Protein AF-A0A820DC39-F1 (afdb_monomer)

InterPro domains:
  IPR010291 Ion channel regulatory protein, UNC-93 [PF05978] (129-262)
  IPR036259 MFS transporter superfamily [SSF103473] (55-253)
  IPR051951 UNC-93 regulatory protein [PTHR19444] (141-264)

Structure (mmCIF, N/CA/C/O backbone):
data_AF-A0A820DC39-F1
#
_entry.id   AF-A0A820DC39-F1
#
loop_
_atom_site.group_PDB
_atom_site.id
_atom_site.type_symbol
_atom_site.label_atom_id
_atom_site.label_alt_id
_atom_site.label_comp_id
_atom_site.label_asym_id
_atom_site.label_entity_id
_atom_site.label_seq_id
_atom_site.pdbx_PDB_ins_code
_atom_site.Cartn_x
_atom_site.Cartn_y
_atom_site.Cartn_z
_atom_site.occupancy
_atom_site.B_iso_or_equiv
_atom_site.auth_seq_id
_atom_site.auth_comp_id
_atom_site.auth_asym_id
_atom_site.auth_atom_id
_atom_site.pdbx_PDB_model_num
ATOM 1 N N . MET A 1 1 ? 29.709 21.087 45.642 1.00 50.66 1 MET A N 1
ATOM 2 C CA . MET A 1 1 ? 30.212 20.372 44.445 1.00 50.66 1 MET A CA 1
ATOM 3 C C . MET A 1 1 ? 30.410 18.874 44.692 1.00 50.66 1 MET A C 1
ATOM 5 O O . MET A 1 1 ? 30.594 18.146 43.738 1.00 50.66 1 MET A O 1
ATOM 9 N N . THR A 1 2 ? 30.290 18.400 45.936 1.00 50.47 2 THR A N 1
ATOM 10 C CA . THR A 1 2 ? 30.441 16.993 46.345 1.00 50.47 2 THR A CA 1
ATOM 11 C C . THR A 1 2 ? 29.137 16.175 46.345 1.00 50.47 2 THR A C 1
ATOM 13 O O . THR A 1 2 ? 29.193 14.953 46.365 1.00 50.47 2 THR A O 1
ATOM 16 N N . ASP A 1 3 ? 27.959 16.808 46.253 1.00 43.62 3 ASP A N 1
ATOM 17 C CA . ASP A 1 3 ? 26.669 16.086 46.226 1.00 43.62 3 ASP A CA 1
ATOM 18 C C . ASP A 1 3 ? 26.226 15.651 44.819 1.00 43.62 3 ASP A C 1
ATOM 20 O O . ASP A 1 3 ? 25.462 14.701 44.668 1.00 43.62 3 ASP A O 1
ATOM 24 N N . ILE A 1 4 ? 26.735 16.305 43.769 1.00 45.12 4 ILE A N 1
ATOM 25 C CA . ILE A 1 4 ? 26.388 15.986 42.373 1.00 45.12 4 ILE A CA 1
ATOM 26 C C . ILE A 1 4 ? 27.216 14.794 41.864 1.00 45.12 4 ILE A C 1
ATOM 28 O O . ILE A 1 4 ? 26.684 13.939 41.158 1.00 45.12 4 ILE A O 1
ATOM 32 N N . GLU A 1 5 ? 28.481 14.678 42.278 1.00 45.16 5 GLU A N 1
ATOM 33 C CA . GLU A 1 5 ? 29.329 13.521 41.946 1.00 45.16 5 GLU A CA 1
ATOM 34 C C . GLU A 1 5 ? 28.831 12.233 42.625 1.00 45.16 5 GLU A C 1
ATOM 36 O O . GLU A 1 5 ? 28.764 11.188 41.979 1.00 45.16 5 GLU A O 1
ATOM 41 N N . ASN A 1 6 ? 28.349 12.318 43.873 1.00 44.00 6 ASN A N 1
ATOM 42 C CA . ASN A 1 6 ? 27.736 11.177 44.565 1.00 44.00 6 ASN A CA 1
ATOM 43 C C . ASN A 1 6 ? 26.415 10.726 43.916 1.00 44.00 6 ASN A C 1
ATOM 45 O O . ASN A 1 6 ? 26.133 9.529 43.855 1.00 44.00 6 ASN A O 1
ATOM 49 N N . ALA A 1 7 ? 25.612 11.656 43.386 1.00 42.94 7 ALA A N 1
ATOM 50 C CA . ALA A 1 7 ? 24.383 11.313 42.668 1.00 42.94 7 ALA A CA 1
ATOM 51 C C . ALA A 1 7 ? 24.667 10.620 41.320 1.00 42.94 7 ALA A C 1
ATOM 53 O O . ALA A 1 7 ? 23.954 9.685 40.944 1.00 42.94 7 ALA A O 1
ATOM 54 N N . ALA A 1 8 ? 25.732 11.022 40.617 1.00 43.62 8 ALA A N 1
ATOM 55 C CA . ALA A 1 8 ? 26.140 10.415 39.349 1.00 43.62 8 ALA A CA 1
ATOM 56 C C . ALA A 1 8 ? 26.693 8.984 39.525 1.00 43.62 8 ALA A C 1
ATOM 58 O O . ALA A 1 8 ? 26.348 8.091 38.746 1.00 43.62 8 ALA A O 1
ATOM 59 N N . GLU A 1 9 ? 27.466 8.731 40.586 1.00 46.72 9 GLU A N 1
ATOM 60 C CA . GLU A 1 9 ? 27.970 7.391 40.944 1.00 46.72 9 GLU A CA 1
ATOM 61 C C . GLU A 1 9 ? 26.837 6.394 41.264 1.00 46.72 9 GLU A C 1
ATOM 63 O O . GLU A 1 9 ? 26.885 5.228 40.856 1.00 46.72 9 GLU A O 1
ATOM 68 N N . ILE A 1 10 ? 25.772 6.851 41.935 1.00 46.22 10 ILE A N 1
ATOM 69 C CA . ILE A 1 10 ? 24.610 6.013 42.286 1.00 46.22 10 ILE A CA 1
ATOM 70 C C . ILE A 1 10 ? 23.803 5.617 41.038 1.00 46.22 10 ILE A C 1
ATOM 72 O O . ILE A 1 10 ? 23.306 4.489 40.951 1.00 46.22 10 ILE A O 1
ATOM 76 N N . ILE A 1 11 ? 23.691 6.514 40.055 1.00 45.22 11 ILE A N 1
ATOM 77 C CA . ILE A 1 11 ? 22.969 6.257 38.799 1.00 45.22 11 ILE A CA 1
ATOM 78 C C . ILE A 1 11 ? 23.765 5.300 37.900 1.00 45.22 11 ILE A C 1
ATOM 80 O O . ILE A 1 11 ? 23.193 4.355 37.349 1.00 45.22 11 ILE A O 1
ATOM 84 N N . LEU A 1 12 ? 25.087 5.467 37.810 1.00 43.19 12 LEU A N 1
ATOM 85 C CA . LEU A 1 12 ? 25.943 4.587 37.007 1.00 43.19 12 LEU A CA 1
ATOM 86 C C . LEU A 1 12 ? 26.042 3.164 37.580 1.00 43.19 12 LEU A C 1
ATOM 88 O O . LEU A 1 12 ? 26.020 2.200 36.811 1.00 43.19 12 LEU A O 1
ATOM 92 N N . ARG A 1 13 ? 26.038 2.999 38.913 1.00 42.22 13 ARG A N 1
ATOM 93 C CA . ARG A 1 13 ? 25.951 1.671 39.557 1.00 42.22 13 ARG A CA 1
ATOM 94 C C . ARG A 1 13 ? 24.636 0.940 39.283 1.00 42.22 13 ARG A C 1
ATOM 96 O O . ARG A 1 13 ? 24.629 -0.288 39.254 1.00 42.22 13 ARG A O 1
ATOM 103 N N . LYS A 1 14 ? 23.528 1.663 39.083 1.00 44.69 14 LYS A N 1
ATOM 104 C CA . LYS A 1 14 ? 22.235 1.052 38.728 1.00 44.69 14 LYS A CA 1
ATOM 105 C C . LYS A 1 14 ? 22.173 0.606 37.268 1.00 44.69 14 LYS A C 1
ATOM 107 O O . LYS A 1 14 ? 21.498 -0.375 36.978 1.00 44.69 14 LYS A O 1
ATOM 112 N N . LEU A 1 15 ? 22.890 1.279 36.368 1.00 36.47 15 LEU A N 1
ATOM 113 C CA . LEU A 1 15 ? 22.922 0.925 34.946 1.00 36.47 15 LEU A CA 1
ATOM 114 C C . LEU A 1 15 ? 23.828 -0.287 34.654 1.00 36.47 15 LEU A C 1
ATOM 116 O O . LEU A 1 15 ? 23.525 -1.062 33.745 1.00 36.47 15 LEU A O 1
ATOM 120 N N . SER A 1 16 ? 24.888 -0.510 35.445 1.00 32.56 16 SER A N 1
ATOM 121 C CA . SER A 1 16 ? 25.841 -1.612 35.219 1.00 32.56 16 SER A CA 1
ATOM 122 C C . SER A 1 16 ? 25.337 -3.007 35.621 1.00 32.56 16 SER A C 1
ATOM 124 O O . SER A 1 16 ? 25.922 -4.002 35.198 1.00 32.56 16 SER A O 1
ATOM 126 N N . PHE A 1 17 ? 24.236 -3.111 36.374 1.00 34.91 17 PHE A N 1
ATOM 127 C CA . PHE A 1 17 ? 23.681 -4.399 36.819 1.00 34.91 17 PHE A CA 1
ATOM 128 C C . PHE A 1 17 ? 22.777 -5.100 35.789 1.00 34.91 17 PHE A C 1
ATOM 130 O O . PHE A 1 17 ? 22.269 -6.186 36.055 1.00 34.91 17 PHE A O 1
ATOM 137 N N . THR A 1 18 ? 22.598 -4.524 34.598 1.00 35.03 18 THR A N 1
ATOM 138 C CA . THR A 1 18 ? 21.681 -5.046 33.565 1.00 35.03 18 THR A CA 1
ATOM 139 C C . THR A 1 18 ? 22.392 -5.880 32.494 1.00 35.03 18 THR A C 1
ATOM 141 O O . THR A 1 18 ? 22.088 -5.786 31.307 1.00 35.03 18 THR A O 1
ATOM 144 N N . SER A 1 19 ? 23.355 -6.709 32.904 1.00 31.70 19 SER A N 1
ATOM 145 C CA . SER A 1 19 ? 23.993 -7.700 32.035 1.00 31.70 19 SER A CA 1
ATOM 146 C C . SER A 1 19 ? 23.916 -9.091 32.665 1.00 31.70 19 SER A C 1
ATOM 148 O O . SER A 1 19 ? 24.392 -9.298 33.775 1.00 31.70 19 SER A O 1
ATOM 150 N N . LEU A 1 20 ? 23.370 -10.018 31.870 1.00 31.50 20 LEU A N 1
ATOM 151 C CA . LEU A 1 20 ? 23.465 -11.482 31.927 1.00 31.50 20 LEU A CA 1
ATOM 152 C C . LEU A 1 20 ? 22.420 -12.304 32.718 1.00 31.50 20 LEU A C 1
ATOM 154 O O . LEU A 1 20 ? 22.397 -12.377 33.939 1.00 31.50 20 LEU A O 1
ATOM 158 N N . THR A 1 21 ? 21.720 -13.113 31.907 1.00 28.91 21 THR A N 1
ATOM 159 C CA . THR A 1 21 ? 21.448 -14.565 32.031 1.00 28.91 21 THR A CA 1
ATOM 160 C C . THR A 1 21 ? 20.057 -15.068 32.441 1.00 28.91 21 THR A C 1
ATOM 162 O O . THR A 1 21 ? 19.590 -14.917 33.559 1.00 28.91 21 THR A O 1
ATOM 165 N N . SER A 1 22 ? 19.452 -15.738 31.448 1.00 31.78 22 SER A N 1
ATOM 166 C CA . SER A 1 22 ? 18.697 -17.002 31.465 1.00 31.78 22 SER A CA 1
ATOM 167 C C . SER A 1 22 ? 17.715 -17.325 32.598 1.00 31.78 22 SER A C 1
ATOM 169 O O . SER A 1 22 ? 18.103 -17.576 33.731 1.00 31.78 22 SER A O 1
ATOM 171 N N . GLY A 1 23 ? 16.479 -17.611 32.174 1.00 34.19 23 GLY A N 1
ATOM 172 C CA . GLY A 1 23 ? 15.736 -18.783 32.642 1.00 34.19 23 GLY A CA 1
ATOM 173 C C . GLY A 1 23 ? 14.959 -18.625 33.945 1.00 34.19 23 GLY A C 1
ATOM 174 O O . GLY A 1 23 ? 15.411 -19.078 34.985 1.00 34.19 23 GLY A O 1
ATOM 175 N N . ASN A 1 24 ? 13.740 -18.083 33.868 1.00 29.48 24 ASN A N 1
ATOM 176 C CA . ASN A 1 24 ? 12.518 -18.737 34.362 1.00 29.48 24 ASN A CA 1
ATOM 177 C C . ASN A 1 24 ? 11.317 -17.791 34.265 1.00 29.48 24 ASN A C 1
ATOM 179 O O . ASN A 1 24 ? 11.355 -16.630 34.663 1.00 29.48 24 ASN A O 1
ATOM 183 N N . ARG A 1 25 ? 10.223 -18.318 33.716 1.00 49.00 25 ARG A N 1
ATOM 184 C CA . ARG A 1 25 ? 8.950 -17.629 33.510 1.00 49.00 25 ARG A CA 1
ATOM 185 C C . ARG A 1 25 ? 8.192 -17.546 34.837 1.00 49.00 25 ARG A C 1
ATOM 187 O O . ARG A 1 25 ? 7.477 -18.484 35.165 1.00 49.00 25 ARG A O 1
ATOM 194 N N . SER A 1 26 ? 8.329 -16.453 35.592 1.00 43.19 26 SER A N 1
ATOM 195 C CA . SER A 1 26 ? 7.338 -16.064 36.611 1.00 43.19 26 SER A CA 1
ATOM 196 C C . SER A 1 26 ? 7.549 -14.636 37.136 1.00 43.19 26 SER A C 1
ATOM 198 O O . SER A 1 26 ? 8.662 -14.247 37.472 1.00 43.19 26 SER A O 1
ATOM 200 N N . ARG A 1 27 ? 6.447 -13.885 37.263 1.00 37.69 27 ARG A N 1
ATOM 201 C CA . ARG A 1 27 ? 6.271 -12.596 37.973 1.00 37.69 27 ARG A CA 1
ATOM 202 C C . ARG A 1 27 ? 6.960 -11.333 37.429 1.00 37.69 27 ARG A C 1
ATOM 204 O O . ARG A 1 27 ? 6.359 -10.266 37.528 1.00 37.69 27 ARG A O 1
ATOM 211 N N . THR A 1 28 ? 8.124 -11.412 36.790 1.00 33.38 28 THR A N 1
ATOM 212 C CA . THR A 1 28 ? 8.833 -10.220 36.268 1.00 33.38 28 THR A CA 1
ATOM 213 C C . THR A 1 28 ? 8.205 -9.624 35.005 1.00 33.38 28 THR A C 1
ATOM 215 O O . THR A 1 28 ? 8.303 -8.418 34.806 1.00 33.38 28 THR A O 1
ATOM 218 N N . THR A 1 29 ? 7.494 -10.413 34.190 1.00 37.62 29 THR A N 1
ATOM 219 C CA . THR A 1 29 ? 6.798 -9.903 32.991 1.00 37.62 29 THR A CA 1
ATOM 220 C C . THR A 1 29 ? 5.709 -8.892 33.334 1.00 37.62 29 THR A C 1
ATOM 222 O O . THR A 1 29 ? 5.594 -7.905 32.637 1.00 37.62 29 THR A O 1
ATOM 225 N N . SER A 1 30 ? 5.013 -9.039 34.468 1.00 36.81 30 SER A N 1
ATOM 226 C CA . SER A 1 30 ? 3.997 -8.061 34.897 1.00 36.81 30 SER A CA 1
ATOM 227 C C . SER A 1 30 ? 4.578 -6.694 35.281 1.00 36.81 30 SER A C 1
ATOM 229 O O . SER A 1 30 ? 3.936 -5.668 35.094 1.00 36.81 30 SER A O 1
ATOM 231 N N . ILE A 1 31 ? 5.812 -6.666 35.797 1.00 38.56 31 ILE A N 1
ATOM 232 C CA . ILE A 1 31 ? 6.502 -5.421 36.154 1.00 38.56 31 ILE A CA 1
ATOM 233 C C . ILE A 1 31 ? 7.129 -4.798 34.906 1.00 38.56 31 ILE A C 1
ATOM 235 O O . ILE A 1 31 ? 7.103 -3.583 34.770 1.00 38.56 31 ILE A O 1
ATOM 239 N N . ILE A 1 32 ? 7.633 -5.614 33.974 1.00 42.16 32 ILE A N 1
ATOM 240 C CA . ILE A 1 32 ? 8.103 -5.142 32.664 1.00 42.16 32 ILE A CA 1
ATOM 241 C C . ILE A 1 32 ? 6.933 -4.592 31.841 1.00 42.16 32 ILE A C 1
ATOM 243 O O . ILE A 1 32 ? 7.107 -3.560 31.211 1.00 42.16 32 ILE A O 1
ATOM 247 N N . ASP A 1 33 ? 5.747 -5.201 31.901 1.00 36.53 33 ASP A N 1
ATOM 248 C CA . ASP A 1 33 ? 4.541 -4.693 31.237 1.00 36.53 33 ASP A CA 1
ATOM 249 C C . ASP A 1 33 ? 4.102 -3.353 31.852 1.00 36.53 33 ASP A C 1
ATOM 251 O O . ASP A 1 33 ? 3.864 -2.397 31.120 1.00 36.53 33 ASP A O 1
ATOM 255 N N . ASN A 1 34 ? 4.105 -3.227 33.186 1.00 36.03 34 ASN A N 1
ATOM 256 C CA . ASN A 1 34 ? 3.788 -1.960 33.859 1.00 36.03 34 ASN A CA 1
ATOM 257 C C . ASN A 1 34 ? 4.835 -0.861 33.588 1.00 36.03 34 ASN A C 1
ATOM 259 O O . ASN A 1 34 ? 4.474 0.291 33.371 1.00 36.03 34 ASN A O 1
ATOM 263 N N . LEU A 1 35 ? 6.126 -1.203 33.526 1.00 33.66 35 LEU A N 1
ATOM 264 C CA . LEU A 1 35 ? 7.190 -0.237 33.231 1.00 33.66 35 LEU A CA 1
ATOM 265 C C . LEU A 1 35 ? 7.269 0.106 31.731 1.00 33.66 35 LEU A C 1
ATOM 267 O O . LEU A 1 35 ? 7.646 1.217 31.374 1.00 33.66 35 LEU A O 1
ATOM 271 N N . ALA A 1 36 ? 6.902 -0.820 30.838 1.00 32.47 36 ALA A N 1
ATOM 272 C CA . ALA A 1 36 ? 6.788 -0.567 29.401 1.00 32.47 36 ALA A CA 1
ATOM 273 C C . ALA A 1 36 ? 5.596 0.348 29.090 1.00 32.47 36 ALA A C 1
ATOM 275 O O . ALA A 1 36 ? 5.712 1.210 28.219 1.00 32.47 36 ALA A O 1
ATOM 276 N N . VAL A 1 37 ? 4.495 0.216 29.839 1.00 36.69 37 VAL A N 1
ATOM 277 C CA . VAL A 1 37 ? 3.369 1.163 29.821 1.00 36.69 37 VAL A CA 1
ATOM 278 C C . VAL A 1 37 ? 3.822 2.561 30.270 1.00 36.69 37 VAL A C 1
ATOM 280 O O . VAL A 1 37 ? 3.495 3.543 29.602 1.00 36.69 37 VAL A O 1
ATOM 283 N N . ASP A 1 38 ? 4.659 2.663 31.308 1.00 27.72 38 ASP A N 1
ATOM 284 C CA . ASP A 1 38 ? 5.190 3.952 31.788 1.00 27.72 38 ASP A CA 1
ATOM 285 C C . ASP A 1 38 ? 6.238 4.583 30.848 1.00 27.72 38 ASP A C 1
ATOM 287 O O . ASP A 1 38 ? 6.316 5.807 30.708 1.00 27.72 38 ASP A O 1
ATOM 291 N N . VAL A 1 39 ? 7.026 3.775 30.133 1.00 30.98 39 VAL A N 1
ATOM 292 C CA . VAL A 1 39 ? 7.954 4.283 29.105 1.00 30.98 39 VAL A CA 1
ATOM 293 C C . VAL A 1 39 ? 7.194 4.733 27.850 1.00 30.98 39 VAL A C 1
ATOM 295 O O . VAL A 1 39 ? 7.570 5.736 27.241 1.00 30.98 39 VAL A O 1
ATOM 298 N N . TYR A 1 40 ? 6.092 4.065 27.487 1.00 28.92 40 TYR A N 1
ATOM 299 C CA . TYR A 1 40 ? 5.247 4.472 26.357 1.00 28.92 40 TYR A CA 1
ATOM 300 C C . TYR A 1 40 ? 4.459 5.764 26.642 1.00 28.92 40 TYR A C 1
ATOM 302 O O . TYR A 1 40 ? 4.203 6.536 25.718 1.00 28.92 40 TYR A O 1
ATOM 310 N N . SER A 1 41 ? 4.122 6.042 27.908 1.00 31.06 41 SER A N 1
ATOM 311 C CA . SER A 1 41 ? 3.448 7.288 28.318 1.00 31.06 41 SER A CA 1
ATOM 312 C C . SER A 1 41 ? 4.369 8.518 28.324 1.00 31.06 41 SER A C 1
ATOM 314 O O . SER A 1 41 ? 3.888 9.651 28.294 1.00 31.06 41 SER A O 1
ATOM 316 N N . SER A 1 42 ? 5.689 8.305 28.312 1.00 25.78 42 SER A N 1
ATOM 317 C CA . SER A 1 42 ? 6.700 9.364 28.441 1.00 25.78 42 SER A CA 1
ATOM 318 C C . SER A 1 42 ? 7.280 9.848 27.103 1.00 25.78 42 SER A C 1
ATOM 320 O O . SER A 1 42 ? 8.036 10.820 27.073 1.00 25.78 42 SER A O 1
ATOM 322 N N . ILE A 1 43 ? 6.936 9.204 25.982 1.00 25.48 43 ILE A N 1
ATOM 323 C CA . ILE A 1 43 ? 7.291 9.685 24.641 1.00 25.48 43 ILE A CA 1
ATOM 324 C C . ILE A 1 43 ? 6.106 10.503 24.116 1.00 25.48 43 ILE A C 1
ATOM 326 O O . ILE A 1 43 ? 5.007 9.955 24.016 1.00 25.48 43 ILE A O 1
ATOM 330 N N . PRO A 1 44 ? 6.279 11.784 23.737 1.00 27.89 44 PRO A N 1
ATOM 331 C CA . PRO A 1 44 ? 5.216 12.527 23.077 1.00 27.89 44 PRO A CA 1
ATOM 332 C C . PRO A 1 44 ? 4.927 11.864 21.724 1.00 27.89 44 PRO A C 1
ATOM 334 O O . PRO A 1 44 ? 5.624 12.078 20.733 1.00 27.89 44 PRO A O 1
ATOM 337 N N . SER A 1 45 ? 3.902 11.013 21.695 1.00 28.58 45 SER A N 1
ATOM 338 C CA . SER A 1 45 ? 3.350 10.451 20.469 1.00 28.58 45 SER A CA 1
ATOM 339 C C . SER A 1 45 ? 2.776 11.596 19.638 1.00 28.58 45 SER A C 1
ATOM 341 O O . SER A 1 45 ? 1.789 12.220 20.016 1.00 28.58 45 SER A O 1
ATOM 343 N N . ILE A 1 46 ? 3.379 11.853 18.477 1.00 31.84 46 ILE A N 1
ATOM 344 C CA . ILE A 1 46 ? 2.936 12.845 17.478 1.00 31.84 46 ILE A CA 1
ATOM 345 C C . ILE A 1 46 ? 1.595 12.435 16.818 1.00 31.84 46 ILE A C 1
ATOM 347 O O . ILE A 1 46 ? 1.081 13.123 15.940 1.00 31.84 46 ILE A O 1
ATOM 351 N N . VAL A 1 47 ? 0.972 11.334 17.251 1.00 28.64 47 VAL A N 1
ATOM 352 C CA . VAL A 1 47 ? -0.321 10.876 16.736 1.00 28.64 47 VAL A CA 1
ATOM 353 C C . VAL A 1 47 ? -1.362 10.914 17.858 1.00 28.64 47 VAL A C 1
ATOM 355 O O . VAL A 1 47 ? -1.232 10.145 18.816 1.00 28.64 47 VAL A O 1
ATOM 358 N N . PRO A 1 48 ? -2.406 11.763 17.762 1.00 31.47 48 PRO A N 1
ATOM 359 C CA . PRO A 1 48 ? -3.509 11.730 18.709 1.00 31.47 48 PRO A CA 1
ATOM 360 C C . PRO A 1 48 ? -4.277 10.415 18.532 1.00 31.47 48 PRO A C 1
ATOM 362 O O . PRO A 1 48 ? -4.941 10.177 17.521 1.00 31.47 48 PRO A O 1
ATOM 365 N N . ILE A 1 49 ? -4.170 9.536 19.527 1.00 36.25 49 ILE A N 1
ATOM 366 C CA . ILE A 1 49 ? -4.982 8.325 19.636 1.00 36.25 49 ILE A CA 1
ATOM 367 C C . ILE A 1 49 ? -6.391 8.772 20.032 1.00 36.25 49 ILE A C 1
ATOM 369 O O . ILE A 1 49 ? -6.637 9.171 21.167 1.00 36.25 49 ILE A O 1
ATOM 373 N N . VAL A 1 50 ? -7.323 8.735 19.079 1.00 39.91 50 VAL A N 1
ATOM 374 C CA . VAL A 1 50 ? -8.738 9.029 19.330 1.00 39.91 50 VAL A CA 1
ATOM 375 C C . VAL A 1 50 ? -9.357 7.876 20.125 1.00 39.91 50 VAL A C 1
ATOM 377 O O . VAL A 1 50 ? -9.550 6.772 19.608 1.00 39.91 50 VAL A O 1
ATOM 380 N N . VAL A 1 51 ? -9.653 8.158 21.392 1.00 41.03 51 VAL A N 1
ATOM 381 C CA . VAL A 1 51 ? -10.444 7.339 22.317 1.00 41.03 51 VAL A CA 1
ATOM 382 C C . VAL A 1 51 ? -11.923 7.717 22.164 1.00 41.03 51 VAL A C 1
ATOM 384 O O . VAL A 1 51 ? -12.242 8.906 22.222 1.00 41.03 51 VAL A O 1
ATOM 387 N N . PRO A 1 52 ? -12.851 6.762 22.001 1.00 35.78 52 PRO A N 1
ATOM 388 C CA . PRO A 1 52 ? -14.239 6.962 22.380 1.00 35.78 52 PRO A CA 1
ATOM 389 C C . PRO A 1 52 ? -14.427 6.490 23.830 1.00 35.78 52 PRO A C 1
ATOM 391 O O . PRO A 1 52 ? -14.384 5.293 24.095 1.00 35.78 52 PRO A O 1
ATOM 394 N N . GLU A 1 53 ? -14.631 7.428 24.757 1.00 36.91 53 GLU A N 1
ATOM 395 C CA . GLU A 1 53 ? -15.349 7.151 26.007 1.00 36.91 53 GLU A CA 1
ATOM 396 C C . GLU A 1 53 ? -16.823 7.477 25.772 1.00 36.91 53 GLU A C 1
ATOM 398 O O . GLU A 1 53 ? -17.167 8.594 25.373 1.00 36.91 53 GLU A O 1
ATOM 403 N N . THR A 1 54 ? -17.675 6.481 25.985 1.00 36.69 54 THR A N 1
ATOM 404 C CA . THR A 1 54 ? -19.131 6.596 26.005 1.00 36.69 54 THR A CA 1
ATOM 405 C C . THR A 1 54 ? -19.551 7.364 27.258 1.00 36.69 54 THR A C 1
ATOM 407 O O . THR A 1 54 ? -19.439 6.834 28.360 1.00 36.69 54 THR A O 1
ATOM 410 N N . ASN A 1 55 ? -20.024 8.600 27.092 1.00 32.97 55 ASN A N 1
ATOM 411 C CA . ASN A 1 55 ? -20.890 9.240 28.080 1.00 32.97 55 ASN A CA 1
ATOM 412 C C . ASN A 1 55 ? -22.345 8.966 27.677 1.00 32.97 55 ASN A C 1
ATOM 414 O O . ASN A 1 55 ? -22.655 9.002 26.485 1.00 32.97 55 ASN A O 1
ATOM 418 N N . ASP A 1 56 ? -23.191 8.710 28.673 1.00 40.50 56 ASP A N 1
ATOM 419 C CA . ASP A 1 56 ? -24.602 8.295 28.612 1.00 40.50 56 ASP A CA 1
ATOM 420 C C . ASP A 1 56 ? -25.589 9.335 28.022 1.00 40.50 56 ASP A C 1
ATOM 422 O O . ASP A 1 56 ? -26.709 9.486 28.504 1.00 40.50 56 ASP A O 1
ATOM 426 N N . ASP A 1 57 ? -25.211 9.992 26.922 1.00 37.72 57 ASP A N 1
ATOM 427 C CA . ASP A 1 57 ? -26.070 10.877 26.120 1.00 37.72 57 ASP A CA 1
ATOM 428 C C . ASP A 1 57 ? -26.225 10.346 24.671 1.00 37.72 57 ASP A C 1
ATOM 430 O O . ASP A 1 57 ? -26.554 11.094 23.748 1.00 37.72 57 ASP A O 1
ATOM 434 N N . ASP A 1 58 ? -25.939 9.056 24.437 1.00 42.62 58 ASP A N 1
ATOM 435 C CA . ASP A 1 58 ? -25.957 8.401 23.117 1.00 42.62 58 ASP A CA 1
ATOM 436 C C . ASP A 1 58 ? -27.388 8.031 22.687 1.00 42.62 58 ASP A C 1
ATOM 438 O O . ASP A 1 58 ? -27.741 6.870 22.457 1.00 42.62 58 ASP A O 1
ATOM 442 N N . GLU A 1 59 ? -28.249 9.041 22.576 1.00 35.31 59 GLU A N 1
ATOM 443 C CA . GLU A 1 59 ? -29.547 8.897 21.927 1.00 35.31 59 GLU A CA 1
ATOM 444 C C . GLU A 1 59 ? -29.343 8.860 20.395 1.00 35.31 59 GLU A C 1
ATOM 446 O O . GLU A 1 59 ? -29.568 9.826 19.667 1.00 35.31 59 GLU A O 1
ATOM 451 N N . GLY A 1 60 ? -28.911 7.696 19.890 1.00 45.09 60 GLY A N 1
ATOM 452 C CA . GLY A 1 60 ? -29.573 7.127 18.715 1.00 45.09 60 GLY A CA 1
ATOM 453 C C . GLY A 1 60 ? -28.811 6.907 17.404 1.00 45.09 60 GLY A C 1
ATOM 454 O O . GLY A 1 60 ? -29.463 7.011 16.364 1.00 45.09 60 GLY A O 1
ATOM 455 N N . ILE A 1 61 ? -27.521 6.533 17.353 1.00 42.56 61 ILE A N 1
ATOM 456 C CA . ILE A 1 61 ? -26.943 6.076 16.063 1.00 42.56 61 ILE A CA 1
ATOM 457 C C . ILE A 1 61 ? -25.997 4.866 16.203 1.00 42.56 61 ILE A C 1
ATOM 459 O O . ILE A 1 61 ? -24.853 5.025 16.627 1.00 42.56 61 ILE A O 1
ATOM 463 N N . PRO A 1 62 ? -26.370 3.658 15.723 1.00 46.44 62 PRO A N 1
ATOM 464 C CA . PRO A 1 62 ? -25.380 2.619 15.458 1.00 46.44 62 PRO A CA 1
ATOM 465 C C . PRO A 1 62 ? -24.403 3.122 14.387 1.00 46.44 62 PRO A C 1
ATOM 467 O O . PRO A 1 62 ? -24.797 3.331 13.241 1.00 46.44 62 PRO A O 1
ATOM 470 N N . LEU A 1 63 ? -23.128 3.291 14.761 1.00 62.38 63 LEU A N 1
ATOM 471 C CA . LEU A 1 63 ? -22.072 3.847 13.902 1.00 62.38 63 LEU A CA 1
ATOM 472 C C . LEU A 1 63 ? -22.088 3.236 12.480 1.00 62.38 63 LEU A C 1
ATOM 474 O O . LEU A 1 63 ? -22.030 3.988 11.512 1.00 62.38 63 LEU A O 1
ATOM 478 N N . PHE A 1 64 ? -22.240 1.905 12.344 1.00 71.75 64 PHE A N 1
ATOM 479 C CA . PHE A 1 64 ? -22.688 1.160 11.142 1.00 71.75 64 PHE A CA 1
ATOM 480 C C . PHE A 1 64 ? -22.833 -0.348 11.482 1.00 71.75 64 PHE A C 1
ATOM 482 O O . PHE A 1 64 ? -22.148 -0.824 12.380 1.00 71.75 64 PHE A O 1
ATOM 489 N N . PRO A 1 65 ? -23.664 -1.161 10.792 1.00 80.62 65 PRO A N 1
ATOM 490 C CA . PRO A 1 65 ? -23.880 -2.572 11.160 1.00 80.62 65 PRO A CA 1
ATOM 491 C C . PRO A 1 65 ? -22.591 -3.419 11.110 1.00 80.62 65 PRO A C 1
ATOM 493 O O . PRO A 1 65 ? -21.733 -3.184 10.264 1.00 80.62 65 PRO A O 1
ATOM 496 N N . ILE A 1 66 ? -22.470 -4.478 11.928 1.00 83.38 66 ILE A N 1
ATOM 497 C CA . ILE A 1 66 ? -21.270 -5.357 11.963 1.00 83.38 66 ILE A CA 1
ATOM 498 C C . ILE A 1 66 ? -20.900 -5.909 10.577 1.00 83.38 66 ILE A C 1
ATOM 500 O O . ILE A 1 66 ? -19.725 -6.010 10.230 1.00 83.38 66 ILE A O 1
ATOM 504 N N . ARG A 1 67 ? -21.886 -6.225 9.731 1.00 86.38 67 ARG A N 1
ATOM 505 C CA . ARG A 1 67 ? -21.631 -6.644 8.342 1.00 86.38 67 ARG A CA 1
ATOM 506 C C . ARG A 1 67 ? -20.803 -5.606 7.572 1.00 86.38 67 ARG A C 1
ATOM 508 O O . ARG A 1 67 ? -19.954 -5.971 6.762 1.00 86.38 67 ARG A O 1
ATOM 515 N N . GLN A 1 68 ? -21.035 -4.323 7.835 1.00 86.88 68 GLN A N 1
ATOM 516 C CA . GLN A 1 68 ? -20.301 -3.218 7.232 1.00 86.88 68 GLN A CA 1
ATOM 517 C C . GLN A 1 68 ? -18.862 -3.127 7.756 1.00 86.88 68 GLN A C 1
ATOM 519 O O . GLN A 1 68 ? -17.981 -2.791 6.973 1.00 86.88 68 GLN A O 1
ATOM 524 N N . VAL A 1 69 ? -18.599 -3.484 9.019 1.00 89.75 69 VAL A N 1
ATOM 525 C CA . VAL A 1 69 ? -17.231 -3.584 9.568 1.00 89.75 69 VAL A CA 1
ATOM 526 C C . VAL A 1 69 ? -16.393 -4.545 8.729 1.00 89.75 69 VAL A C 1
ATOM 528 O O . VAL A 1 69 ? -15.351 -4.163 8.201 1.00 89.75 69 VAL A O 1
ATOM 531 N N . TYR A 1 70 ? -16.878 -5.776 8.553 1.00 92.56 70 TYR A N 1
ATOM 532 C CA . TYR A 1 70 ? -16.173 -6.790 7.770 1.00 92.56 70 TYR A CA 1
ATOM 533 C C . TYR A 1 70 ? -16.082 -6.414 6.289 1.00 92.56 70 TYR A C 1
ATOM 535 O O . TYR A 1 70 ? -15.040 -6.613 5.670 1.00 92.56 70 TYR A O 1
ATOM 543 N N . LYS A 1 71 ? -17.134 -5.809 5.721 1.00 93.38 71 LYS A N 1
ATOM 544 C CA . LYS A 1 71 ? -17.090 -5.274 4.354 1.00 93.38 71 LYS A CA 1
ATOM 545 C C . LYS A 1 71 ? -15.987 -4.220 4.204 1.00 93.38 71 LYS A C 1
ATOM 547 O O . LYS A 1 71 ? -15.208 -4.301 3.263 1.00 93.38 71 LYS A O 1
ATOM 552 N N . ASN A 1 72 ? -15.891 -3.269 5.132 1.00 93.31 72 ASN A N 1
ATOM 553 C CA . ASN A 1 72 ? -14.865 -2.228 5.110 1.00 93.31 72 ASN A CA 1
ATOM 554 C C . ASN A 1 72 ? -13.459 -2.812 5.302 1.00 93.31 72 ASN A C 1
ATOM 556 O O . ASN A 1 72 ? -12.542 -2.378 4.611 1.00 93.31 72 ASN A O 1
ATOM 560 N N . LEU A 1 73 ? -13.300 -3.814 6.178 1.00 95.50 73 LEU A N 1
ATOM 561 C CA . LEU A 1 73 ? -12.046 -4.552 6.363 1.00 95.50 73 LEU A CA 1
ATOM 562 C C . LEU A 1 73 ? -11.581 -5.194 5.048 1.00 95.50 73 LEU A C 1
ATOM 564 O O . LEU A 1 73 ? -10.445 -5.001 4.633 1.00 95.50 73 LEU A O 1
ATOM 568 N N . ILE A 1 74 ? -12.470 -5.899 4.347 1.00 96.38 74 ILE A N 1
ATOM 569 C CA . ILE A 1 74 ? -12.124 -6.527 3.066 1.00 96.38 74 ILE A CA 1
ATOM 570 C C . ILE A 1 74 ? -11.838 -5.480 1.982 1.00 96.38 74 ILE A C 1
ATOM 572 O O . ILE A 1 74 ? -10.872 -5.636 1.238 1.00 96.38 74 ILE A O 1
ATOM 576 N N . ILE A 1 75 ? -12.620 -4.396 1.906 1.00 95.94 75 ILE A N 1
ATOM 577 C CA . ILE A 1 75 ? -12.390 -3.315 0.933 1.00 95.94 75 ILE A CA 1
ATOM 578 C C . ILE A 1 75 ? -11.021 -2.665 1.154 1.00 95.94 75 ILE A C 1
ATOM 580 O O . ILE A 1 75 ? -10.279 -2.496 0.188 1.00 95.94 75 ILE A O 1
ATOM 584 N N . ILE A 1 76 ? -10.664 -2.317 2.397 1.00 95.06 76 ILE A N 1
ATOM 585 C CA . ILE A 1 76 ? -9.371 -1.678 2.675 1.00 95.06 76 ILE A CA 1
ATOM 586 C C . ILE A 1 76 ? -8.211 -2.644 2.412 1.00 95.06 76 ILE A C 1
ATOM 588 O O . ILE A 1 76 ? -7.226 -2.245 1.797 1.00 95.06 76 ILE A O 1
ATOM 592 N N . SER A 1 77 ? -8.342 -3.923 2.779 1.00 97.56 77 SER A N 1
ATOM 593 C CA . SER A 1 77 ? -7.323 -4.942 2.502 1.00 97.56 77 SER A CA 1
ATOM 594 C C . SER A 1 77 ? -7.114 -5.177 1.006 1.00 97.56 77 SER A C 1
ATOM 596 O O . SER A 1 77 ? -5.975 -5.166 0.547 1.00 97.56 77 SER A O 1
ATOM 598 N N . LEU A 1 78 ? -8.189 -5.355 0.232 1.00 97.19 78 LEU A N 1
ATOM 599 C CA . LEU A 1 78 ? -8.096 -5.579 -1.215 1.00 97.19 78 LEU A CA 1
ATOM 600 C C . LEU A 1 78 ? -7.657 -4.319 -1.971 1.00 97.19 78 LEU A C 1
ATOM 602 O O . LEU A 1 78 ? -6.881 -4.421 -2.918 1.00 97.19 78 LEU A O 1
ATOM 606 N N . GLY A 1 79 ? -8.097 -3.134 -1.541 1.00 96.44 79 GLY A N 1
ATOM 607 C CA . GLY A 1 79 ? -7.634 -1.866 -2.105 1.00 96.44 79 GLY A CA 1
ATOM 608 C C . GLY A 1 79 ? -6.128 -1.696 -1.927 1.00 96.44 79 GLY A C 1
ATOM 609 O O . GLY A 1 79 ? -5.402 -1.509 -2.902 1.00 96.44 79 GLY A O 1
ATOM 610 N N . PHE A 1 80 ? -5.625 -1.863 -0.701 1.00 95.56 80 PHE A N 1
ATOM 611 C CA . PHE A 1 80 ? -4.186 -1.789 -0.439 1.00 95.56 80 PHE A CA 1
ATOM 612 C C . PHE A 1 80 ? -3.402 -2.901 -1.142 1.00 95.56 80 PHE A C 1
ATOM 614 O O . PHE A 1 80 ? -2.320 -2.622 -1.647 1.00 95.56 80 PHE A O 1
ATOM 621 N N . LEU A 1 81 ? -3.946 -4.120 -1.240 1.00 96.75 81 LEU A N 1
ATOM 622 C CA . LEU A 1 81 ? -3.346 -5.207 -2.019 1.00 96.75 81 LEU A CA 1
ATOM 623 C C . LEU A 1 81 ? -3.126 -4.789 -3.478 1.00 96.75 81 LEU A C 1
ATOM 625 O O . LEU A 1 81 ? -1.992 -4.814 -3.946 1.00 96.75 81 LEU A O 1
ATOM 629 N N . ILE A 1 82 ? -4.182 -4.363 -4.180 1.00 96.44 82 ILE A N 1
ATOM 630 C CA . ILE A 1 82 ? -4.109 -3.992 -5.604 1.00 96.44 82 ILE A CA 1
ATOM 631 C C . ILE A 1 82 ? -3.177 -2.789 -5.801 1.00 96.44 82 ILE A C 1
ATOM 633 O O . ILE A 1 82 ? -2.347 -2.789 -6.713 1.00 96.44 82 ILE A O 1
ATOM 637 N N . MET A 1 83 ? -3.275 -1.789 -4.921 1.00 95.19 83 MET A N 1
ATOM 638 C CA . MET A 1 83 ? -2.401 -0.616 -4.940 1.00 95.19 83 MET A CA 1
ATOM 639 C C . MET A 1 83 ? -0.929 -0.994 -4.833 1.00 95.19 83 MET A C 1
ATOM 641 O O . MET A 1 83 ? -0.111 -0.547 -5.633 1.00 95.19 83 MET A O 1
ATOM 645 N N . TYR A 1 84 ? -0.588 -1.811 -3.837 1.00 93.44 84 TYR A N 1
ATOM 646 C CA . TYR A 1 84 ? 0.798 -2.161 -3.564 1.00 93.44 84 TYR A CA 1
ATOM 647 C C . TYR A 1 84 ? 1.336 -3.211 -4.520 1.00 93.44 84 TYR A C 1
ATOM 649 O O . TYR A 1 84 ? 2.532 -3.215 -4.783 1.00 93.44 84 TYR A O 1
ATOM 657 N N . THR A 1 85 ? 0.477 -4.030 -5.124 1.00 95.62 85 THR A N 1
ATOM 658 C CA . THR A 1 85 ? 0.857 -4.846 -6.278 1.00 95.62 85 THR A CA 1
ATOM 659 C C . THR A 1 85 ? 1.335 -3.965 -7.428 1.00 95.62 85 THR A C 1
ATOM 661 O O . THR A 1 85 ? 2.403 -4.224 -7.982 1.00 95.62 85 THR A O 1
ATOM 664 N N . ALA A 1 86 ? 0.595 -2.898 -7.746 1.00 94.12 86 ALA A N 1
ATOM 665 C CA . ALA A 1 86 ? 0.997 -1.951 -8.779 1.00 94.12 86 ALA A CA 1
ATOM 666 C C . ALA A 1 86 ? 2.268 -1.181 -8.403 1.00 94.12 86 ALA A C 1
ATOM 668 O O . ALA A 1 86 ? 3.208 -1.103 -9.193 1.00 94.12 86 ALA A O 1
ATOM 669 N N . PHE A 1 87 ? 2.321 -0.653 -7.181 1.00 91.12 87 PHE A N 1
ATOM 670 C CA . PHE A 1 87 ? 3.460 0.116 -6.695 1.00 91.12 87 PHE A CA 1
ATOM 671 C C . PHE A 1 87 ? 4.744 -0.719 -6.651 1.00 91.12 87 PHE A C 1
ATOM 673 O O . PHE A 1 87 ? 5.735 -0.340 -7.271 1.00 91.12 87 PHE A O 1
ATOM 680 N N . ASN A 1 88 ? 4.722 -1.879 -5.987 1.00 90.38 88 ASN A N 1
ATOM 681 C CA . ASN A 1 88 ? 5.892 -2.749 -5.878 1.00 90.38 88 ASN A CA 1
ATOM 682 C C . ASN A 1 88 ? 6.307 -3.290 -7.251 1.00 90.38 88 ASN A C 1
ATOM 684 O O . ASN A 1 88 ? 7.494 -3.284 -7.558 1.00 90.38 88 ASN A O 1
ATOM 688 N N . GLY A 1 89 ? 5.349 -3.671 -8.106 1.00 89.81 89 GLY A N 1
ATOM 689 C CA . GLY A 1 89 ? 5.634 -4.116 -9.472 1.00 89.81 89 GLY A CA 1
ATOM 690 C C . GLY A 1 89 ? 6.373 -3.058 -10.297 1.00 89.81 89 GLY A C 1
ATOM 691 O O . GLY A 1 89 ? 7.408 -3.351 -10.894 1.00 89.81 89 GLY A O 1
ATOM 692 N N . ILE A 1 90 ? 5.908 -1.803 -10.268 1.00 88.19 90 ILE A N 1
ATOM 693 C CA . ILE A 1 90 ? 6.594 -0.690 -10.941 1.00 88.19 90 ILE A CA 1
ATOM 694 C C . ILE A 1 90 ? 7.981 -0.457 -10.334 1.00 88.19 90 ILE A C 1
ATOM 696 O O . ILE A 1 90 ? 8.949 -0.321 -11.086 1.00 88.19 90 ILE A O 1
ATOM 700 N N . LEU A 1 91 ? 8.085 -0.378 -9.002 1.00 87.31 91 LEU A N 1
ATOM 701 C CA . LEU A 1 91 ? 9.335 -0.052 -8.309 1.00 87.31 91 LEU A CA 1
ATOM 702 C C . LEU A 1 91 ? 10.432 -1.085 -8.565 1.00 87.31 91 LEU A C 1
ATOM 704 O O . LEU A 1 91 ? 11.563 -0.706 -8.872 1.00 87.31 91 LEU A O 1
ATOM 708 N N . SER A 1 92 ? 10.098 -2.372 -8.481 1.00 85.56 92 SER A N 1
ATOM 709 C CA . SER A 1 92 ? 11.050 -3.470 -8.666 1.00 85.56 92 SER A CA 1
ATOM 710 C C . SER A 1 92 ? 11.651 -3.514 -10.072 1.00 85.56 92 SER A C 1
ATOM 712 O O . SER A 1 92 ? 12.737 -4.056 -10.252 1.00 85.56 92 SER A O 1
ATOM 714 N N . LEU A 1 93 ? 10.984 -2.912 -11.060 1.00 86.56 93 LEU A N 1
ATOM 715 C CA . LEU A 1 93 ? 11.415 -2.903 -12.459 1.00 86.56 93 LEU A CA 1
ATOM 716 C C . LEU A 1 93 ? 12.052 -1.582 -12.904 1.00 86.56 93 LEU A C 1
ATOM 718 O O . LEU A 1 93 ? 12.580 -1.512 -14.016 1.00 86.56 93 LEU A O 1
ATOM 722 N N . GLN A 1 94 ? 12.030 -0.534 -12.073 1.00 87.12 94 GLN A N 1
ATOM 723 C CA . GLN A 1 94 ? 12.515 0.795 -12.466 1.00 87.12 94 GLN A CA 1
ATOM 724 C C . GLN A 1 94 ? 13.968 0.774 -12.946 1.00 87.12 94 GLN A C 1
ATOM 726 O O . GLN A 1 94 ? 14.270 1.325 -14.004 1.00 87.12 94 GLN A O 1
ATOM 731 N N . SER A 1 95 ? 14.873 0.139 -12.201 1.00 83.12 95 SER A N 1
ATOM 732 C CA . SER A 1 95 ? 16.296 0.087 -12.561 1.00 83.12 95 SER A CA 1
ATOM 733 C C . SER A 1 95 ? 16.540 -0.689 -13.859 1.00 83.12 95 SER A C 1
ATOM 735 O O . SER A 1 95 ? 17.406 -0.300 -14.640 1.00 83.12 95 SER A O 1
ATOM 737 N N . SER A 1 96 ? 15.747 -1.732 -14.122 1.00 83.44 96 SER A N 1
ATOM 738 C CA . SER A 1 96 ? 15.864 -2.584 -15.310 1.00 83.44 96 SER A CA 1
ATOM 739 C C . SER A 1 96 ? 15.287 -1.930 -16.567 1.00 83.44 96 SER A C 1
ATOM 741 O O . SER A 1 96 ? 15.938 -1.917 -17.610 1.00 83.44 96 SER A O 1
ATOM 743 N N . LEU A 1 97 ? 14.087 -1.343 -16.489 1.00 84.38 97 LEU A N 1
ATOM 744 C CA . LEU A 1 97 ? 13.445 -0.688 -17.639 1.00 84.38 97 LEU A CA 1
ATOM 745 C C . LEU A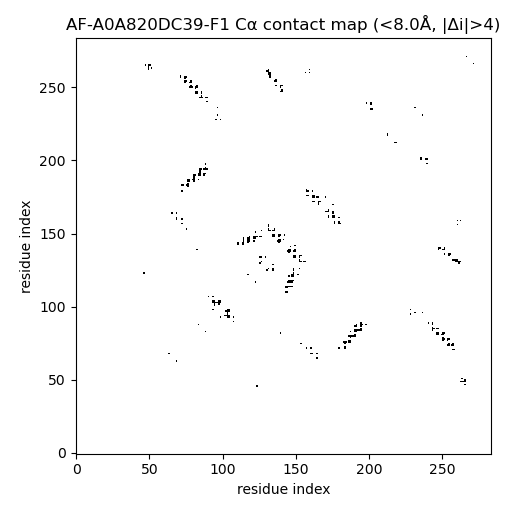 1 97 ? 14.147 0.622 -18.007 1.00 84.38 97 LEU A C 1
ATOM 747 O O . LEU A 1 97 ? 14.325 0.941 -19.188 1.00 84.38 97 LEU A O 1
ATOM 751 N N . ASN A 1 98 ? 14.589 1.357 -16.987 1.00 85.31 98 ASN A N 1
ATOM 752 C CA . ASN A 1 98 ? 15.155 2.695 -17.101 1.00 85.31 98 ASN A CA 1
ATOM 753 C C . ASN A 1 98 ? 16.667 2.682 -16.785 1.00 85.31 98 ASN A C 1
ATOM 755 O O . ASN A 1 98 ? 17.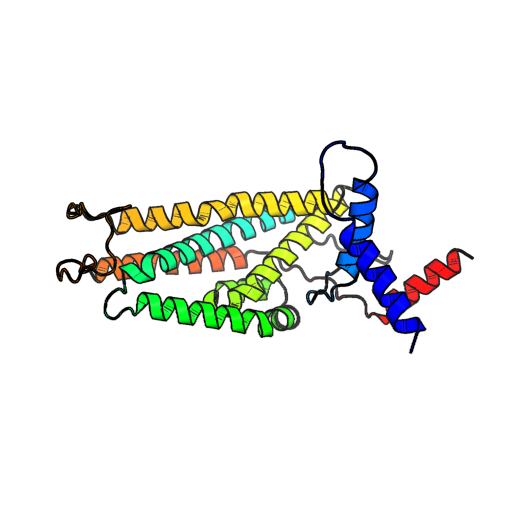187 3.541 -16.072 1.00 85.31 98 ASN A O 1
ATOM 759 N N . ALA A 1 99 ? 17.387 1.694 -17.331 1.00 80.69 99 ALA A N 1
ATOM 760 C CA . ALA A 1 99 ? 18.820 1.496 -17.086 1.00 80.69 99 ALA A CA 1
ATOM 761 C C . ALA A 1 99 ? 19.725 2.547 -17.765 1.00 80.69 99 ALA A C 1
ATOM 763 O O . ALA A 1 99 ? 20.803 2.869 -17.265 1.00 80.69 99 ALA A O 1
ATOM 764 N N . LYS A 1 100 ? 19.301 3.116 -18.905 1.00 82.31 100 LYS A N 1
ATOM 765 C CA . LYS A 1 100 ? 20.099 4.100 -19.663 1.00 82.31 100 LYS A CA 1
ATOM 766 C C . LYS A 1 100 ? 20.409 5.326 -18.791 1.00 82.31 100 LYS A C 1
ATOM 768 O O . LYS A 1 100 ? 19.500 6.022 -18.362 1.00 82.31 100 LYS A O 1
ATOM 773 N N . GLY A 1 101 ? 21.685 5.608 -18.524 1.00 79.81 101 GLY A N 1
ATOM 774 C CA . GLY A 1 101 ? 22.092 6.785 -17.739 1.00 79.81 101 GLY A CA 1
ATOM 775 C C . GLY A 1 101 ? 21.659 6.763 -16.265 1.00 79.81 101 GLY A C 1
ATOM 776 O O . GLY A 1 101 ? 21.589 7.825 -15.633 1.00 79.81 101 GLY A O 1
ATOM 777 N N . ASN A 1 102 ? 21.363 5.574 -15.721 1.00 82.44 102 ASN A N 1
ATOM 778 C CA . ASN A 1 102 ? 20.895 5.357 -14.347 1.00 82.44 102 ASN A CA 1
ATOM 779 C C . ASN A 1 102 ? 19.624 6.145 -13.990 1.00 82.44 102 ASN A C 1
ATOM 781 O O . ASN A 1 102 ? 19.414 6.478 -12.822 1.00 82.44 102 ASN A O 1
ATOM 785 N N . VAL A 1 103 ? 18.775 6.469 -14.973 1.00 86.00 103 VAL A N 1
ATOM 786 C CA . VAL A 1 103 ? 17.585 7.290 -14.716 1.00 86.00 103 VAL A CA 1
ATOM 787 C C . VAL A 1 103 ? 16.608 6.597 -13.759 1.00 86.00 103 VAL A C 1
ATOM 789 O O . VAL A 1 103 ? 16.095 7.262 -12.870 1.00 86.00 103 VAL A O 1
ATOM 792 N N . GLY A 1 104 ? 16.443 5.270 -13.829 1.00 87.06 104 GLY A N 1
ATOM 793 C CA . GLY A 1 104 ? 15.566 4.526 -12.914 1.00 87.06 104 GLY A CA 1
ATOM 794 C C . GLY A 1 104 ? 16.001 4.615 -11.449 1.00 87.06 104 GLY A C 1
ATOM 795 O O . GLY A 1 104 ? 15.185 4.885 -10.571 1.00 87.06 104 GLY A O 1
ATOM 796 N N . VAL A 1 105 ? 17.302 4.461 -11.178 1.00 87.88 105 VAL A N 1
ATOM 797 C CA . VAL A 1 105 ? 17.851 4.574 -9.814 1.00 87.88 105 VAL A CA 1
ATOM 798 C C . VAL A 1 105 ? 17.760 6.014 -9.309 1.00 87.88 105 VAL A C 1
ATOM 800 O O . VAL A 1 105 ? 17.356 6.239 -8.170 1.00 87.88 105 VAL A O 1
ATOM 803 N N . LYS A 1 106 ? 18.069 7.003 -10.160 1.00 88.75 106 LYS A N 1
ATOM 804 C CA . LYS A 1 106 ? 17.916 8.426 -9.815 1.00 88.75 106 LYS A CA 1
ATOM 805 C C . LYS A 1 106 ? 16.466 8.763 -9.459 1.00 88.75 106 LYS A C 1
ATOM 807 O O . LYS A 1 106 ? 16.232 9.401 -8.437 1.00 88.75 106 LYS A O 1
ATOM 812 N N . SER A 1 107 ? 15.499 8.295 -10.248 1.00 89.19 107 SER A N 1
ATOM 813 C CA . SER A 1 107 ? 14.070 8.468 -9.961 1.00 89.19 107 SER A CA 1
ATOM 814 C C . SER A 1 107 ? 13.665 7.821 -8.637 1.00 89.19 107 SER A C 1
ATOM 816 O O . SER A 1 107 ? 12.925 8.431 -7.867 1.00 89.19 107 SER A O 1
ATOM 818 N N . LEU A 1 108 ? 14.184 6.629 -8.328 1.00 88.12 108 LEU A N 1
ATOM 819 C CA . LEU A 1 108 ? 13.906 5.955 -7.060 1.00 88.12 108 LEU A CA 1
ATOM 820 C C . LEU A 1 108 ? 14.439 6.754 -5.859 1.00 88.12 108 LEU A C 1
ATOM 822 O O . LEU A 1 108 ? 13.732 6.889 -4.862 1.00 88.12 108 LEU A O 1
ATOM 826 N N . ILE A 1 109 ? 15.642 7.332 -5.959 1.00 90.88 109 ILE A N 1
ATOM 827 C CA . ILE A 1 109 ? 16.202 8.211 -4.916 1.00 90.88 109 ILE A CA 1
ATOM 828 C C . ILE A 1 109 ? 15.287 9.420 -4.690 1.00 90.88 109 ILE A C 1
ATOM 830 O O . ILE A 1 109 ? 14.932 9.716 -3.550 1.00 90.88 109 ILE A O 1
ATOM 834 N N . VAL A 1 110 ? 14.860 10.085 -5.768 1.00 90.12 110 VAL A N 1
ATOM 835 C CA . VAL A 1 110 ? 13.969 11.253 -5.686 1.00 90.12 110 VAL A CA 1
ATOM 836 C C . VAL A 1 110 ? 12.650 10.896 -4.998 1.00 90.12 110 VAL A C 1
ATOM 838 O O . VAL A 1 110 ? 12.241 11.601 -4.078 1.00 90.12 110 VAL A O 1
ATOM 841 N N . ILE A 1 111 ? 12.012 9.786 -5.385 1.00 86.94 111 ILE A N 1
ATOM 842 C CA . ILE A 1 111 ? 10.755 9.330 -4.769 1.00 86.94 111 ILE A CA 1
ATOM 843 C C . ILE A 1 111 ? 10.937 9.086 -3.265 1.00 86.94 111 ILE A C 1
ATOM 845 O O . ILE A 1 111 ? 10.109 9.525 -2.472 1.00 86.94 111 ILE A O 1
ATOM 849 N N . ASN A 1 112 ? 12.029 8.438 -2.852 1.00 86.62 112 ASN A N 1
ATOM 850 C CA . ASN A 1 112 ? 12.280 8.165 -1.434 1.00 86.62 112 ASN A CA 1
ATOM 851 C C . ASN A 1 112 ? 12.495 9.446 -0.613 1.00 86.62 112 ASN A C 1
ATOM 853 O O . ASN A 1 112 ? 11.955 9.564 0.486 1.00 86.62 112 ASN A O 1
ATOM 857 N N . ILE A 1 113 ? 13.229 10.426 -1.152 1.00 89.88 113 ILE A N 1
ATOM 858 C CA . ILE A 1 113 ? 13.421 11.729 -0.495 1.00 89.88 113 ILE A CA 1
ATOM 859 C C . ILE A 1 113 ? 12.074 12.445 -0.333 1.00 89.88 113 ILE A C 1
ATOM 861 O O . ILE A 1 113 ? 11.759 12.942 0.746 1.00 89.88 113 ILE A O 1
ATOM 865 N N . VAL A 1 114 ? 11.250 12.458 -1.379 1.00 86.81 114 VAL A N 1
ATOM 866 C CA . VAL A 1 114 ? 9.917 13.075 -1.352 1.00 86.81 114 VAL A CA 1
ATOM 867 C C . VAL A 1 114 ? 9.009 12.432 -0.299 1.00 86.81 114 VAL A C 1
ATOM 869 O O . VAL A 1 114 ? 8.351 13.152 0.455 1.00 86.81 114 VAL A O 1
ATOM 872 N N . ILE A 1 115 ? 8.993 11.098 -0.208 1.00 83.88 115 ILE A N 1
ATOM 873 C CA . ILE A 1 115 ? 8.211 10.373 0.806 1.00 83.88 115 ILE A CA 1
ATOM 874 C C . ILE A 1 115 ? 8.660 10.773 2.216 1.00 83.88 115 ILE A C 1
ATOM 876 O O . ILE A 1 115 ? 7.814 11.027 3.075 1.00 83.88 115 ILE A O 1
ATOM 880 N N . LEU A 1 116 ? 9.974 10.869 2.444 1.00 85.00 116 LEU A N 1
ATOM 881 C CA . LEU A 1 116 ? 10.535 11.266 3.735 1.00 85.00 116 LEU A CA 1
ATOM 882 C C . LEU A 1 116 ? 10.086 12.676 4.139 1.00 85.00 116 LEU A C 1
ATOM 884 O O . LEU A 1 116 ? 9.604 12.872 5.253 1.00 85.00 116 LEU A O 1
ATOM 888 N N . PHE A 1 117 ? 10.193 13.647 3.229 1.00 83.88 117 PHE A N 1
ATOM 889 C CA . PHE A 1 117 ? 9.736 15.013 3.492 1.00 83.88 117 PHE A CA 1
ATOM 890 C C . PHE A 1 117 ? 8.224 15.077 3.729 1.00 83.88 117 PHE A C 1
ATOM 892 O O . PHE A 1 117 ? 7.774 15.763 4.645 1.00 83.88 117 PHE A O 1
ATOM 899 N N . SER A 1 118 ? 7.432 14.335 2.954 1.00 80.25 118 SER A N 1
ATOM 900 C CA . SER A 1 118 ? 5.981 14.281 3.138 1.00 80.25 118 SER A CA 1
ATOM 901 C C . SER A 1 118 ? 5.576 13.774 4.522 1.00 80.25 118 SER A C 1
ATOM 903 O O . SER A 1 118 ? 4.695 14.355 5.159 1.00 80.25 118 SER A O 1
ATOM 905 N N . ALA A 1 119 ? 6.250 12.734 5.019 1.00 77.75 119 ALA A N 1
ATOM 906 C CA . ALA A 1 119 ? 5.942 12.132 6.313 1.00 77.75 119 ALA A CA 1
ATOM 907 C C . ALA A 1 119 ? 6.005 13.132 7.476 1.00 77.75 119 ALA A C 1
ATOM 909 O O . ALA A 1 119 ? 5.197 13.038 8.402 1.00 77.75 119 ALA A O 1
ATOM 910 N N . ILE A 1 120 ? 6.918 14.105 7.398 1.00 78.50 120 ILE A N 1
ATOM 911 C CA . ILE A 1 120 ? 7.135 15.121 8.435 1.00 78.50 120 ILE A CA 1
ATOM 912 C C . ILE A 1 120 ? 5.991 16.145 8.464 1.00 78.50 120 ILE A C 1
ATOM 914 O O . ILE A 1 120 ? 5.536 16.523 9.540 1.00 78.50 120 ILE A O 1
ATOM 918 N N . PHE A 1 121 ? 5.511 16.589 7.300 1.00 74.62 121 PHE A N 1
ATOM 919 C CA . PHE A 1 121 ? 4.589 17.728 7.214 1.00 74.62 121 PHE A CA 1
ATOM 920 C C . PHE A 1 121 ? 3.127 17.331 6.997 1.00 74.62 121 PHE A C 1
ATOM 922 O O . PHE A 1 121 ? 2.226 17.975 7.531 1.00 74.62 121 PHE A O 1
ATOM 929 N N . LEU A 1 122 ? 2.861 16.290 6.206 1.00 75.00 122 LEU A N 1
ATOM 930 C CA . LEU A 1 122 ? 1.506 16.021 5.720 1.00 75.00 122 LEU A CA 1
ATOM 931 C C . LEU A 1 122 ? 0.697 15.133 6.669 1.00 75.00 122 LEU A C 1
ATOM 933 O O . LEU A 1 122 ? -0.530 15.169 6.605 1.00 75.00 122 LEU A O 1
ATOM 937 N N . THR A 1 123 ? 1.333 14.344 7.536 1.00 69.44 123 THR A N 1
ATOM 938 C CA . THR A 1 123 ? 0.643 13.279 8.286 1.00 69.44 123 THR A CA 1
ATOM 939 C C . THR A 1 123 ? -0.445 13.807 9.227 1.00 69.44 123 THR A C 1
ATOM 941 O O . THR A 1 123 ? -1.580 13.342 9.149 1.00 69.44 123 THR A O 1
ATOM 944 N N . GLY A 1 124 ? -0.143 14.802 10.067 1.00 68.06 124 GLY A N 1
ATOM 945 C CA . GLY A 1 124 ? -1.140 15.402 10.968 1.00 68.06 124 GLY A CA 1
ATOM 946 C C . GLY A 1 124 ? -2.144 16.285 10.222 1.00 68.06 124 GLY A C 1
ATOM 947 O O . GLY A 1 124 ? -3.353 16.100 10.331 1.00 68.06 124 GLY A O 1
ATOM 948 N N . ILE A 1 125 ? -1.632 17.178 9.369 1.00 75.19 125 ILE A N 1
ATOM 949 C CA . ILE A 1 125 ? -2.430 18.181 8.648 1.00 75.19 125 ILE A CA 1
ATOM 950 C C . ILE A 1 125 ? -3.498 17.528 7.757 1.00 75.19 125 ILE A C 1
ATOM 952 O O . ILE A 1 125 ? -4.633 18.000 7.684 1.00 75.19 125 ILE A O 1
ATOM 956 N N . SER A 1 126 ? -3.164 16.425 7.082 1.00 71.25 126 SER A N 1
ATOM 957 C CA . SER A 1 126 ? -4.082 15.800 6.122 1.00 71.25 12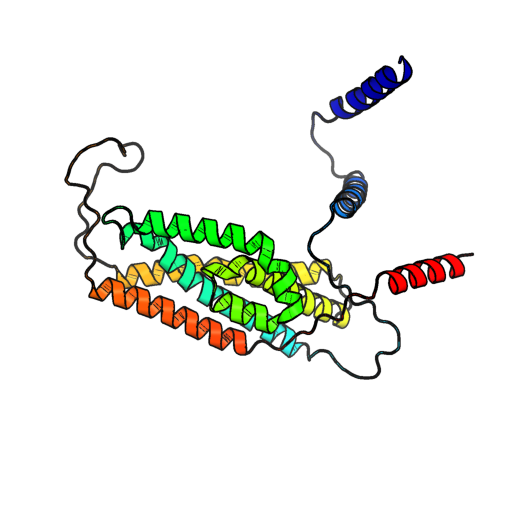6 SER A CA 1
ATOM 958 C C . SER A 1 126 ? -5.327 15.220 6.792 1.00 71.25 126 SER A C 1
ATOM 960 O O . SER A 1 126 ? -6.407 15.246 6.202 1.00 71.25 126 SER A O 1
ATOM 962 N N . ILE A 1 127 ? -5.1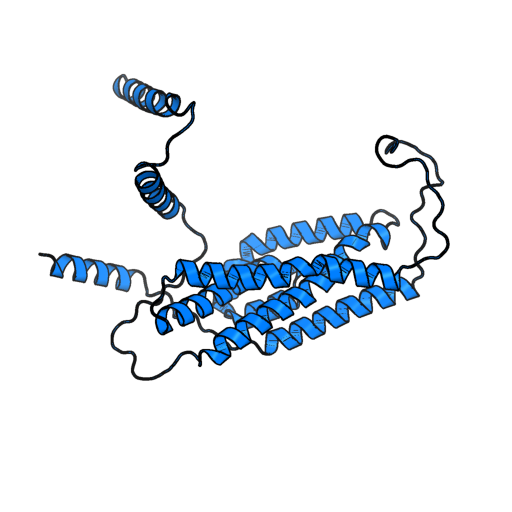99 14.682 8.007 1.00 69.94 127 ILE A N 1
ATOM 963 C CA . ILE A 1 127 ? -6.322 14.052 8.715 1.00 69.94 127 ILE A CA 1
ATOM 964 C C . ILE A 1 127 ? -7.320 15.113 9.171 1.00 69.94 127 ILE A C 1
ATOM 966 O O . ILE A 1 127 ? -8.522 14.924 8.981 1.00 69.94 127 ILE A O 1
ATOM 970 N N . ASP A 1 128 ? -6.826 16.233 9.696 1.00 70.12 128 ASP A N 1
ATOM 971 C CA . ASP A 1 128 ? -7.671 17.308 10.219 1.00 70.12 128 ASP A CA 1
ATOM 972 C C . ASP A 1 128 ? -8.437 18.043 9.112 1.00 70.12 128 ASP A C 1
ATOM 974 O O . ASP A 1 128 ? -9.587 18.437 9.310 1.00 70.12 128 ASP A O 1
ATOM 978 N N . ILE A 1 129 ? -7.832 18.194 7.928 1.00 73.75 129 ILE A N 1
ATOM 979 C CA . ILE A 1 129 ? -8.453 18.898 6.796 1.00 73.75 129 ILE A CA 1
ATOM 980 C C . ILE A 1 129 ? -9.444 18.002 6.046 1.00 73.75 129 ILE A C 1
ATOM 982 O O . ILE A 1 129 ? -10.568 18.419 5.764 1.00 73.75 129 ILE A O 1
ATOM 986 N N . PHE A 1 130 ? -9.035 16.783 5.680 1.00 73.69 130 PHE A N 1
ATOM 987 C CA . PHE A 1 130 ? -9.796 15.950 4.741 1.00 73.69 130 PHE A CA 1
ATOM 988 C C . PHE A 1 130 ? -10.582 14.826 5.428 1.00 73.69 130 PHE A C 1
ATOM 990 O O . PHE A 1 130 ? -11.557 14.315 4.872 1.00 73.69 130 PHE A O 1
ATOM 997 N N . GLY A 1 131 ? -10.204 14.439 6.646 1.00 73.06 131 GLY A N 1
ATOM 998 C CA . GLY A 1 131 ? -10.766 13.283 7.335 1.00 73.06 131 GLY A CA 1
ATOM 999 C C . GLY A 1 131 ? -10.297 11.940 6.761 1.00 73.06 131 GLY A C 1
ATOM 1000 O O . GLY A 1 131 ? -9.780 11.831 5.650 1.00 73.06 131 GLY A O 1
ATOM 1001 N N . LEU A 1 132 ? -10.521 10.870 7.526 1.00 75.19 132 LEU A N 1
ATOM 1002 C CA . LEU A 1 132 ? -9.898 9.557 7.307 1.00 75.19 132 LEU A CA 1
ATOM 1003 C C . LEU A 1 132 ? -10.129 8.963 5.907 1.00 75.19 132 LEU A C 1
ATOM 1005 O O . LEU A 1 132 ? -9.187 8.515 5.260 1.00 75.19 132 LEU A O 1
ATOM 1009 N N . LYS A 1 133 ? -11.378 8.968 5.418 1.00 82.25 133 LYS A N 1
ATOM 1010 C CA . LYS A 1 133 ? -11.714 8.387 4.105 1.00 82.25 133 LYS A CA 1
ATOM 1011 C C . LYS A 1 133 ? -11.021 9.138 2.966 1.00 82.25 133 LYS A C 1
ATOM 1013 O O . LYS A 1 133 ? -10.438 8.511 2.087 1.00 82.25 133 LYS A O 1
ATOM 1018 N N . TRP A 1 134 ? -11.117 10.465 2.954 1.00 83.94 134 TRP A N 1
ATOM 1019 C CA . TRP A 1 134 ? -10.610 11.272 1.846 1.00 83.94 134 TRP A CA 1
ATOM 1020 C C . TRP A 1 134 ? -9.090 11.323 1.832 1.00 83.94 134 TRP A C 1
ATOM 1022 O O . TRP A 1 134 ? -8.512 11.245 0.753 1.00 83.94 134 TRP A O 1
ATOM 1032 N N . THR A 1 135 ? -8.440 11.326 2.996 1.00 85.62 135 THR A N 1
ATOM 1033 C CA . THR A 1 135 ? -6.979 11.204 3.067 1.00 85.62 135 THR A CA 1
ATOM 1034 C C . THR A 1 135 ? -6.494 9.860 2.530 1.00 85.62 135 THR A C 1
ATOM 1036 O O . THR A 1 135 ? -5.483 9.828 1.836 1.00 85.62 135 THR A O 1
ATOM 1039 N N . ILE A 1 136 ? -7.230 8.761 2.747 1.00 86.56 136 ILE A N 1
ATOM 1040 C CA . ILE A 1 136 ? -6.910 7.469 2.114 1.00 86.56 136 ILE A CA 1
ATOM 1041 C C . ILE A 1 136 ? -7.046 7.552 0.587 1.00 86.56 136 ILE A C 1
ATOM 1043 O O . ILE A 1 136 ? -6.182 7.063 -0.132 1.00 86.56 136 ILE A O 1
ATOM 1047 N N . ILE A 1 137 ? -8.099 8.185 0.067 1.00 88.44 137 ILE A N 1
ATOM 1048 C CA . ILE A 1 137 ? -8.329 8.288 -1.387 1.00 88.44 137 ILE A CA 1
ATOM 1049 C C . ILE A 1 137 ? -7.291 9.198 -2.061 1.00 88.44 137 ILE A C 1
ATOM 1051 O O . ILE A 1 137 ? -6.725 8.841 -3.091 1.00 88.44 137 ILE A O 1
ATOM 1055 N N . ILE A 1 138 ? -7.016 10.365 -1.481 1.00 88.56 138 ILE A N 1
ATOM 1056 C CA . ILE A 1 138 ? -6.011 11.304 -1.996 1.00 88.56 138 ILE A CA 1
ATOM 1057 C C . ILE A 1 138 ? -4.615 10.688 -1.856 1.00 88.56 138 ILE A C 1
ATOM 1059 O O . ILE A 1 138 ? -3.810 10.751 -2.783 1.00 88.56 138 ILE A O 1
ATOM 1063 N N . GLY A 1 139 ? -4.355 10.028 -0.726 1.00 86.56 139 GLY A N 1
ATOM 1064 C CA . GLY A 1 139 ? -3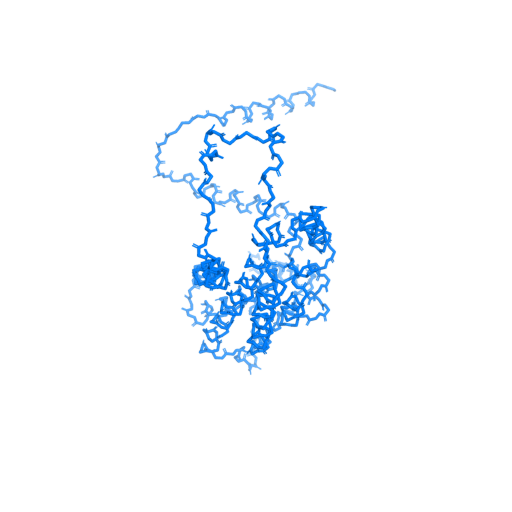.129 9.283 -0.470 1.00 86.56 139 GLY A CA 1
ATOM 1065 C C . GLY A 1 139 ? -2.889 8.172 -1.487 1.00 86.56 139 GLY A C 1
ATOM 1066 O O . GLY A 1 139 ? -1.777 8.025 -1.976 1.00 86.56 139 GLY A O 1
ATOM 1067 N N . ALA A 1 140 ? -3.940 7.443 -1.861 1.00 87.31 140 ALA A N 1
ATOM 1068 C CA . ALA A 1 140 ? -3.915 6.428 -2.906 1.00 87.31 140 ALA A CA 1
ATOM 1069 C C . ALA A 1 140 ? -3.556 6.999 -4.283 1.00 87.31 140 ALA A C 1
ATOM 1071 O O . ALA A 1 140 ? -2.673 6.477 -4.962 1.00 87.31 140 ALA A O 1
ATOM 1072 N N . ALA A 1 141 ? -4.221 8.086 -4.684 1.00 87.62 141 ALA A N 1
ATOM 1073 C CA . ALA A 1 141 ? -3.975 8.739 -5.969 1.00 87.62 141 ALA A CA 1
ATOM 1074 C C . ALA A 1 141 ? -2.551 9.312 -6.056 1.00 87.62 141 ALA A C 1
ATOM 1076 O O . ALA A 1 141 ? -1.904 9.247 -7.101 1.00 87.62 141 ALA A O 1
ATOM 1077 N N . CYS A 1 142 ? -2.050 9.832 -4.936 1.00 87.38 142 CYS A N 1
ATOM 1078 C CA . CYS A 1 142 ? -0.750 10.479 -4.828 1.00 87.38 142 CYS A CA 1
ATOM 1079 C C . CYS A 1 142 ? 0.242 9.643 -4.011 1.00 87.38 142 CYS A C 1
ATOM 1081 O O . CYS A 1 142 ? 1.017 10.217 -3.246 1.00 87.38 142 CYS A O 1
ATOM 1083 N N . LEU A 1 143 ? 0.249 8.312 -4.166 1.00 81.56 143 LEU A N 1
ATOM 1084 C CA . LEU A 1 143 ? 1.004 7.392 -3.299 1.00 81.56 143 LEU A CA 1
ATOM 1085 C C . LEU A 1 143 ? 2.466 7.817 -3.082 1.00 81.56 143 LEU A C 1
ATOM 1087 O O . LEU A 1 143 ? 2.946 7.784 -1.958 1.00 81.56 143 LEU A O 1
ATOM 1091 N N . GLY A 1 144 ? 3.158 8.315 -4.110 1.00 76.56 144 GLY A N 1
ATOM 1092 C CA . GLY A 1 144 ? 4.532 8.818 -3.969 1.00 76.56 144 GLY A CA 1
ATOM 1093 C C . GLY A 1 144 ? 4.685 10.034 -3.038 1.00 76.56 144 GLY A C 1
ATOM 1094 O O . GLY A 1 144 ? 5.663 10.120 -2.311 1.00 76.56 144 GLY A O 1
ATOM 1095 N N . PHE A 1 145 ? 3.724 10.959 -3.012 1.00 79.50 145 PHE A N 1
ATOM 1096 C CA . PHE A 1 145 ? 3.774 12.169 -2.176 1.00 79.50 145 PHE A CA 1
ATOM 1097 C C . PHE A 1 145 ? 2.979 12.048 -0.880 1.00 79.50 145 PHE A C 1
ATOM 1099 O O . PHE A 1 145 ? 3.182 12.851 0.015 1.00 79.50 145 PHE A O 1
ATOM 1106 N N . ALA A 1 146 ? 2.058 11.098 -0.766 1.00 84.50 146 ALA A N 1
ATOM 1107 C CA . ALA A 1 146 ? 1.125 10.998 0.353 1.00 84.50 146 ALA A CA 1
ATOM 1108 C C . ALA A 1 146 ? 1.070 9.580 0.953 1.00 84.50 146 ALA A C 1
ATOM 1110 O O . ALA A 1 146 ? 0.115 9.241 1.650 1.00 84.50 146 ALA A O 1
ATOM 1111 N N . SER A 1 147 ? 2.120 8.772 0.738 1.00 83.44 147 SER A N 1
ATOM 1112 C CA . SER A 1 147 ? 2.271 7.437 1.341 1.00 83.44 147 SER A CA 1
ATOM 1113 C C . SER A 1 147 ? 2.161 7.476 2.868 1.00 83.44 147 SER A C 1
ATOM 1115 O O . SER A 1 147 ? 1.425 6.694 3.459 1.00 83.44 147 SER A O 1
ATOM 1117 N N . ALA A 1 148 ? 2.849 8.411 3.529 1.00 82.94 148 ALA A N 1
ATOM 1118 C CA . ALA A 1 148 ? 2.842 8.483 4.989 1.00 82.94 148 ALA A CA 1
ATOM 1119 C C . ALA A 1 148 ? 1.446 8.807 5.570 1.00 82.94 148 ALA A C 1
ATOM 1121 O O . ALA A 1 148 ? 0.940 7.993 6.346 1.00 82.94 148 ALA A O 1
ATOM 1122 N N . PRO A 1 149 ? 0.750 9.883 5.139 1.00 82.81 149 PRO A N 1
ATOM 1123 C CA . PRO A 1 149 ? -0.643 10.119 5.529 1.00 82.81 149 PRO A CA 1
ATOM 1124 C C . PRO A 1 149 ? -1.577 8.944 5.213 1.00 82.81 149 PRO A C 1
ATOM 1126 O O . PRO A 1 149 ? -2.470 8.644 6.007 1.00 82.81 149 PRO A O 1
ATOM 1129 N N . LEU A 1 150 ? -1.371 8.263 4.080 1.00 86.25 150 LEU A N 1
ATOM 1130 C CA . LEU A 1 150 ? -2.151 7.091 3.681 1.00 86.25 150 LEU A CA 1
ATOM 1131 C C . LEU A 1 150 ? -2.028 5.950 4.702 1.00 86.25 150 LEU A C 1
ATOM 1133 O O . LEU A 1 150 ? -3.054 5.433 5.149 1.00 86.25 150 LEU A O 1
ATOM 1137 N N . TRP A 1 151 ? -0.804 5.577 5.090 1.00 85.00 151 TRP A N 1
ATOM 1138 C CA . TRP A 1 151 ? -0.554 4.523 6.082 1.00 85.00 151 TRP A CA 1
ATOM 1139 C C . TRP A 1 151 ? -1.101 4.885 7.457 1.00 85.00 151 TRP A C 1
ATOM 1141 O O . TRP A 1 151 ? -1.747 4.057 8.101 1.00 85.00 151 TRP A O 1
ATOM 1151 N N . THR A 1 152 ? -0.918 6.133 7.890 1.00 83.44 152 THR A N 1
ATOM 1152 C CA . THR A 1 152 ? -1.475 6.595 9.164 1.00 83.44 152 THR A CA 1
ATOM 1153 C C . THR A 1 152 ? -3.000 6.532 9.153 1.00 83.44 152 THR A C 1
ATOM 1155 O O . THR A 1 152 ? -3.603 6.015 10.093 1.00 83.44 152 THR A O 1
ATOM 1158 N N . CYS A 1 153 ? -3.652 6.983 8.078 1.00 83.50 153 CYS A N 1
ATOM 1159 C CA . CYS A 1 153 ? -5.109 6.909 7.978 1.00 83.50 153 CYS A CA 1
ATOM 1160 C C . CYS A 1 153 ? -5.616 5.474 7.897 1.00 83.50 153 CYS A C 1
ATOM 1162 O O . CYS A 1 153 ? -6.646 5.172 8.492 1.00 83.50 153 CYS A O 1
ATOM 1164 N N . GLN A 1 154 ? -4.909 4.591 7.194 1.00 88.62 154 GLN A N 1
ATOM 1165 C CA . GLN A 1 154 ? -5.247 3.172 7.127 1.00 88.62 154 GLN A CA 1
ATOM 1166 C C . GLN A 1 154 ? -5.198 2.527 8.510 1.00 88.62 154 GLN A C 1
ATOM 1168 O O . GLN A 1 154 ? -6.172 1.888 8.913 1.00 88.62 154 GLN A O 1
ATOM 1173 N N . ALA A 1 155 ? -4.107 2.733 9.251 1.00 86.38 155 ALA A N 1
ATOM 1174 C CA . ALA A 1 155 ? -3.944 2.182 10.588 1.00 86.38 155 ALA A CA 1
ATOM 1175 C C . ALA A 1 155 ? -5.027 2.707 11.546 1.00 86.38 155 ALA A C 1
ATOM 1177 O O . ALA A 1 155 ? -5.645 1.931 12.283 1.00 86.38 155 ALA A O 1
ATOM 1178 N N . THR A 1 156 ? -5.330 4.007 11.485 1.00 84.44 156 THR A N 1
ATOM 1179 C CA . THR A 1 156 ? -6.404 4.615 12.280 1.00 84.44 156 THR A CA 1
ATOM 1180 C C . THR A 1 156 ? -7.776 4.079 11.875 1.00 84.44 156 THR A C 1
ATOM 1182 O O . THR A 1 156 ? -8.563 3.713 12.743 1.00 84.44 156 THR A O 1
ATOM 1185 N N . TYR A 1 157 ? -8.064 3.955 10.576 1.00 86.19 157 TYR A N 1
ATOM 1186 C CA . TYR A 1 157 ? -9.342 3.441 10.072 1.00 86.19 157 TYR A CA 1
ATOM 1187 C C . TYR A 1 157 ? -9.582 2.010 10.547 1.00 86.19 157 TYR A C 1
ATOM 1189 O O . TYR A 1 157 ? -10.657 1.691 11.059 1.00 86.19 157 TYR A O 1
ATOM 1197 N N . LEU A 1 158 ? -8.556 1.166 10.420 1.00 88.69 158 LEU A N 1
ATOM 1198 C CA . LEU A 1 158 ? -8.592 -0.226 10.844 1.00 88.69 158 LEU A CA 1
ATOM 1199 C C . LEU A 1 158 ? -8.780 -0.349 12.360 1.00 88.69 158 LEU A C 1
ATOM 1201 O O . LEU A 1 158 ? -9.604 -1.139 12.822 1.00 88.69 158 LEU A O 1
ATOM 1205 N N . SER A 1 159 ? -8.086 0.497 13.124 1.00 86.56 159 SER A N 1
ATOM 1206 C CA . SER A 1 159 ? -8.256 0.588 14.574 1.00 86.56 159 SER A CA 1
ATOM 1207 C C . SER A 1 159 ? -9.684 0.994 14.942 1.00 86.56 159 SER A C 1
ATOM 1209 O O . SER A 1 159 ? -10.309 0.330 15.761 1.00 86.56 159 SER A O 1
ATOM 1211 N N . CYS A 1 160 ? -10.253 2.029 14.315 1.00 84.06 160 CYS A N 1
ATOM 1212 C CA . CYS A 1 160 ? -11.616 2.486 14.601 1.00 84.06 160 CYS A CA 1
ATOM 1213 C C . CYS A 1 160 ? -12.665 1.388 14.370 1.00 84.06 160 CYS A C 1
ATOM 1215 O O . CYS A 1 160 ? -13.501 1.153 15.244 1.00 84.06 160 CYS A O 1
ATOM 1217 N N . ILE A 1 161 ? -12.615 0.682 13.232 1.00 86.81 161 ILE A N 1
ATOM 1218 C CA . ILE A 1 161 ? -13.575 -0.402 12.962 1.00 86.81 161 ILE A CA 1
ATOM 1219 C C . ILE A 1 161 ? -13.382 -1.605 13.895 1.00 86.81 161 ILE A C 1
ATOM 1221 O O . ILE A 1 161 ? -14.362 -2.264 14.247 1.00 86.81 161 ILE A O 1
ATOM 1225 N N . ALA A 1 162 ? -12.146 -1.878 14.321 1.00 86.94 162 ALA A N 1
ATOM 1226 C CA . ALA A 1 162 ? -11.839 -2.947 15.264 1.00 86.94 162 ALA A CA 1
ATOM 1227 C C . ALA A 1 162 ? -12.349 -2.624 16.675 1.00 86.94 162 ALA A C 1
ATOM 1229 O O . ALA A 1 162 ? -13.006 -3.464 17.287 1.00 86.94 162 ALA A O 1
ATOM 1230 N N . ARG A 1 163 ? -12.133 -1.394 17.165 1.00 82.62 163 ARG A N 1
ATOM 1231 C CA . ARG A 1 163 ? -12.670 -0.925 18.456 1.00 82.62 163 ARG A CA 1
ATOM 1232 C C . ARG A 1 163 ? -14.195 -0.982 18.481 1.00 82.62 163 ARG A C 1
ATOM 1234 O O . ARG A 1 163 ? -14.776 -1.497 19.431 1.00 82.62 163 ARG A O 1
ATOM 1241 N N . TYR A 1 164 ? -14.834 -0.537 17.398 1.00 83.56 164 TYR A N 1
ATOM 1242 C CA . TYR A 1 164 ? -16.285 -0.639 17.244 1.00 83.56 164 TYR A CA 1
ATOM 1243 C C . TYR A 1 164 ? -16.773 -2.095 17.342 1.00 83.56 164 TYR A C 1
ATOM 1245 O O . TYR A 1 164 ? -17.741 -2.398 18.041 1.00 83.56 164 TYR A O 1
ATOM 1253 N N . HIS A 1 165 ? -16.067 -3.024 16.691 1.00 83.94 165 HIS A N 1
ATOM 1254 C CA . HIS A 1 165 ? -16.382 -4.448 16.767 1.00 83.94 165 HIS A CA 1
ATOM 1255 C C . HIS A 1 165 ? -16.147 -5.044 18.166 1.00 83.94 165 HIS A C 1
ATOM 1257 O O . HIS A 1 165 ? -16.944 -5.866 18.622 1.00 83.94 165 HIS A O 1
ATOM 1263 N N . ALA A 1 166 ? -15.079 -4.633 18.853 1.00 83.56 166 ALA A N 1
ATOM 1264 C CA . ALA A 1 166 ? -14.760 -5.077 20.207 1.00 83.56 166 ALA A CA 1
ATOM 1265 C C . ALA A 1 166 ? -15.845 -4.665 21.211 1.00 83.56 166 ALA A C 1
ATOM 1267 O O . ALA A 1 166 ? -16.302 -5.509 21.981 1.00 83.56 166 ALA A O 1
ATOM 1268 N N . HIS A 1 167 ? -16.327 -3.421 21.117 1.00 78.75 167 HIS A N 1
ATOM 1269 C CA . HIS A 1 167 ? -17.399 -2.898 21.967 1.00 78.75 167 HIS A CA 1
ATOM 1270 C C . HIS A 1 167 ? -18.701 -3.696 21.798 1.00 78.75 167 HIS A C 1
ATOM 1272 O O . HIS A 1 167 ? -19.295 -4.150 22.772 1.00 78.75 167 HIS A O 1
ATOM 1278 N N . HIS A 1 168 ? -19.106 -3.975 20.553 1.00 78.00 168 HIS A N 1
ATOM 1279 C CA . HIS A 1 168 ? -20.323 -4.751 20.291 1.00 78.00 168 HIS A CA 1
ATOM 1280 C C . HIS A 1 168 ? -20.202 -6.223 20.737 1.00 78.00 168 HIS A C 1
ATOM 1282 O O . HIS A 1 168 ? -21.198 -6.867 21.072 1.00 78.00 168 HIS A O 1
ATOM 1288 N N . LYS A 1 169 ? -18.999 -6.804 20.704 1.00 78.12 169 LYS A N 1
ATOM 1289 C CA . LYS A 1 169 ? -18.765 -8.200 21.109 1.00 78.12 169 LYS A CA 1
ATOM 1290 C C . LYS A 1 169 ? -18.339 -8.350 22.574 1.00 78.12 169 LYS A C 1
ATOM 1292 O O . LYS A 1 169 ? -18.125 -9.489 22.978 1.00 78.12 169 LYS A O 1
ATOM 1297 N N . GLN A 1 170 ? -18.206 -7.249 23.323 1.00 79.75 170 GLN A N 1
ATOM 1298 C CA . GLN A 1 170 ? -17.646 -7.202 24.681 1.00 79.75 170 GLN A CA 1
ATOM 1299 C C . GLN A 1 170 ? -16.338 -8.002 24.807 1.00 79.75 170 GLN A C 1
ATOM 1301 O O . GLN A 1 170 ? -16.164 -8.833 25.696 1.00 79.75 170 GLN A O 1
ATOM 1306 N N . LYS A 1 171 ? -15.425 -7.790 23.856 1.00 78.56 171 LYS A N 1
ATOM 1307 C CA . LYS A 1 171 ? -14.091 -8.409 23.845 1.00 78.56 171 LYS A CA 1
ATOM 1308 C C . LYS A 1 171 ? -13.021 -7.364 24.121 1.00 78.56 171 LYS A C 1
ATOM 1310 O O . LYS A 1 171 ? -13.250 -6.182 23.877 1.00 78.56 171 LYS A O 1
ATOM 1315 N N . GLN A 1 172 ? -11.850 -7.823 24.565 1.00 81.00 172 GLN A N 1
ATOM 1316 C CA . GLN A 1 172 ? -10.687 -6.954 24.714 1.00 81.00 172 GLN A CA 1
ATOM 1317 C C . GLN A 1 172 ? -10.372 -6.265 23.388 1.00 81.00 172 GLN A C 1
ATOM 1319 O O . GLN A 1 172 ? -10.401 -6.882 22.314 1.00 81.00 172 GLN A O 1
ATOM 1324 N N . VAL A 1 173 ? -10.135 -4.961 23.464 1.00 77.75 173 VAL A N 1
ATOM 1325 C CA . VAL A 1 173 ? -9.996 -4.106 22.286 1.00 77.75 173 VAL A CA 1
ATOM 1326 C C . VAL A 1 173 ? -8.713 -4.451 21.535 1.00 77.75 173 VAL A C 1
ATOM 1328 O O . VAL A 1 173 ? -8.708 -4.532 20.305 1.00 77.75 173 VAL A O 1
ATOM 1331 N N . GLU A 1 174 ? -7.650 -4.716 22.281 1.00 81.06 174 GLU A N 1
ATOM 1332 C CA . GLU A 1 174 ? -6.295 -5.003 21.820 1.00 81.06 174 GLU A CA 1
ATOM 1333 C C . GLU A 1 174 ? -6.250 -6.286 20.981 1.00 81.06 174 GLU A C 1
ATOM 1335 O O . GLU A 1 174 ? -5.638 -6.312 19.908 1.00 81.06 174 GLU A O 1
ATOM 1340 N N . ASP A 1 175 ? -6.972 -7.323 21.414 1.00 82.88 175 ASP A N 1
ATOM 1341 C CA . ASP A 1 175 ? -7.068 -8.604 20.708 1.00 82.88 175 ASP A CA 1
ATOM 1342 C C . ASP A 1 175 ? -7.749 -8.437 19.344 1.00 82.88 175 ASP A C 1
ATOM 1344 O O . ASP A 1 175 ? -7.283 -8.953 18.323 1.00 82.88 175 ASP A O 1
ATOM 1348 N N . ILE A 1 176 ? -8.861 -7.694 19.305 1.00 86.44 176 ILE A N 1
ATOM 1349 C CA . ILE A 1 176 ? -9.636 -7.481 18.074 1.00 86.44 176 ILE A CA 1
ATOM 1350 C C . ILE A 1 176 ? -8.880 -6.581 17.099 1.00 86.44 176 ILE A C 1
ATOM 1352 O O . ILE A 1 176 ? -8.869 -6.863 15.898 1.00 86.44 176 ILE A O 1
ATOM 1356 N N . VAL A 1 177 ? -8.223 -5.532 17.598 1.00 86.25 177 VAL A N 1
ATOM 1357 C CA . VAL A 1 177 ? -7.341 -4.679 16.792 1.00 86.25 177 VAL A CA 1
ATOM 1358 C C . VAL A 1 177 ? -6.236 -5.529 16.167 1.00 86.25 177 VAL A C 1
ATOM 1360 O O . VAL A 1 177 ? -6.082 -5.516 14.944 1.00 86.25 177 VAL A O 1
ATOM 1363 N N . SER A 1 178 ? -5.539 -6.339 16.963 1.00 90.31 178 SER A N 1
ATOM 1364 C CA . SER A 1 178 ? -4.462 -7.207 16.472 1.00 90.31 178 SER A CA 1
ATOM 1365 C C . SER A 1 178 ? -4.948 -8.203 15.418 1.00 90.31 178 SER A C 1
ATOM 1367 O O . SER A 1 178 ? -4.295 -8.380 14.389 1.00 90.31 178 SER A O 1
ATOM 1369 N N . LEU A 1 179 ? -6.129 -8.800 15.609 1.00 93.44 179 LEU A N 1
ATOM 1370 C CA . LEU A 1 179 ? -6.744 -9.690 14.621 1.00 93.44 179 LEU A CA 1
ATOM 1371 C C . LEU A 1 179 ? -7.021 -8.972 13.293 1.00 93.44 179 LEU A C 1
ATOM 1373 O O . LEU A 1 179 ? -6.744 -9.513 12.224 1.00 93.44 179 LEU A O 1
ATOM 1377 N N . PHE A 1 180 ? -7.573 -7.761 13.346 1.00 94.44 180 PHE 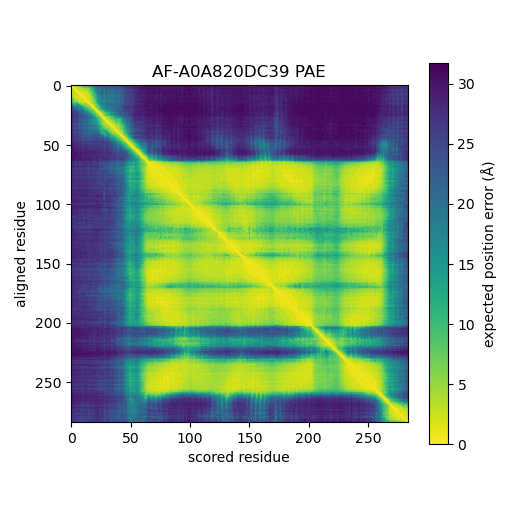A N 1
ATOM 1378 C CA . PHE A 1 180 ? -7.925 -6.988 12.154 1.00 94.44 180 PHE A CA 1
ATOM 1379 C C . PHE A 1 180 ? -6.678 -6.563 11.371 1.00 94.44 180 PHE A C 1
ATOM 1381 O O . PHE A 1 180 ? -6.652 -6.701 10.146 1.00 94.44 180 PHE A O 1
ATOM 1388 N N . PHE A 1 181 ? -5.626 -6.121 12.066 1.00 94.38 181 PHE A N 1
ATOM 1389 C CA . PHE A 1 181 ? -4.311 -5.883 11.461 1.00 94.38 181 PHE A CA 1
ATOM 1390 C C . PHE A 1 181 ? -3.696 -7.163 10.895 1.00 94.38 181 PHE A C 1
ATOM 1392 O O . PHE A 1 181 ? -3.165 -7.133 9.788 1.00 94.38 181 PHE A O 1
ATOM 1399 N N . GLY A 1 182 ? -3.827 -8.293 11.592 1.00 96.69 182 GLY A N 1
ATOM 1400 C CA . GLY A 1 182 ? -3.378 -9.596 11.106 1.00 96.69 182 GLY A CA 1
ATOM 1401 C C . GLY A 1 182 ? -4.056 -9.998 9.796 1.00 96.69 182 GLY A C 1
ATOM 1402 O O . GLY A 1 182 ? -3.370 -10.348 8.840 1.00 96.69 182 GLY A O 1
ATOM 1403 N N . ILE A 1 183 ? -5.385 -9.877 9.706 1.00 96.44 183 ILE A N 1
ATOM 1404 C CA . ILE A 1 183 ? -6.138 -10.140 8.466 1.00 96.44 183 ILE A CA 1
ATOM 1405 C C . ILE A 1 183 ? -5.689 -9.187 7.354 1.00 96.44 183 ILE A C 1
ATOM 1407 O O . ILE A 1 183 ? -5.438 -9.625 6.229 1.00 96.44 183 ILE A O 1
ATOM 1411 N N . PHE A 1 184 ? -5.555 -7.895 7.664 1.00 96.69 184 PHE A N 1
ATOM 1412 C CA . PHE A 1 184 ? -5.103 -6.904 6.694 1.00 96.69 184 PHE A CA 1
ATOM 1413 C C . PHE A 1 184 ? -3.722 -7.248 6.132 1.00 96.69 184 PHE A C 1
ATOM 1415 O O . PHE A 1 184 ? -3.575 -7.334 4.912 1.00 96.69 184 PHE A O 1
ATOM 1422 N N . PHE A 1 185 ? -2.739 -7.501 6.996 1.00 94.56 185 PHE A N 1
ATOM 1423 C CA . PHE A 1 185 ? -1.374 -7.819 6.583 1.00 94.56 185 PHE A CA 1
ATOM 1424 C C . PHE A 1 185 ? -1.244 -9.199 5.935 1.00 94.56 185 PHE A C 1
ATOM 1426 O O . PHE A 1 185 ? -0.423 -9.350 5.033 1.00 94.56 185 PHE A O 1
ATOM 1433 N N . ALA A 1 186 ? -2.074 -10.176 6.309 1.00 96.38 186 ALA A N 1
ATOM 1434 C CA . ALA A 1 186 ? -2.111 -11.479 5.645 1.00 96.38 186 ALA A CA 1
ATOM 1435 C C . ALA A 1 186 ? -2.522 -11.353 4.168 1.00 96.38 186 ALA A C 1
ATOM 1437 O O . ALA A 1 186 ? -1.909 -11.970 3.299 1.00 96.38 186 ALA A O 1
ATOM 1438 N N . ILE A 1 187 ? -3.522 -10.515 3.868 1.00 95.19 187 ILE A N 1
ATOM 1439 C CA . ILE A 1 187 ? -3.954 -10.246 2.488 1.00 95.19 187 ILE A CA 1
ATOM 1440 C C . ILE A 1 187 ? -2.911 -9.376 1.773 1.00 95.19 187 ILE A C 1
ATOM 1442 O O . ILE A 1 187 ? -2.402 -9.748 0.713 1.00 95.19 187 ILE A O 1
ATOM 1446 N N . PHE A 1 188 ? -2.560 -8.237 2.373 1.00 90.88 188 PHE A N 1
ATOM 1447 C CA . PHE A 1 188 ? -1.631 -7.249 1.822 1.00 90.88 188 PHE A CA 1
ATOM 1448 C C . PHE A 1 188 ? -0.237 -7.820 1.519 1.00 90.88 188 PHE A C 1
ATOM 1450 O O . PHE A 1 188 ? 0.372 -7.461 0.508 1.00 90.88 188 PHE A O 1
ATOM 1457 N N . GLY A 1 189 ? 0.261 -8.728 2.362 1.00 91.44 189 GLY A N 1
ATOM 1458 C CA . GLY A 1 189 ? 1.591 -9.327 2.231 1.00 91.44 189 GLY A CA 1
ATOM 1459 C C . GLY A 1 189 ? 1.796 -10.089 0.920 1.00 91.44 189 GLY A C 1
ATOM 1460 O O . GLY A 1 189 ? 2.924 -10.224 0.455 1.00 91.44 189 GLY A O 1
ATOM 1461 N N . THR A 1 190 ? 0.714 -10.519 0.263 1.00 93.44 190 THR A N 1
ATOM 1462 C CA . THR A 1 190 ? 0.787 -11.191 -1.045 1.00 93.44 190 THR A CA 1
ATOM 1463 C C . THR A 1 190 ? 1.021 -10.233 -2.220 1.00 93.44 190 THR A C 1
ATOM 1465 O O . THR A 1 190 ? 1.293 -10.688 -3.330 1.00 93.44 190 THR A O 1
ATOM 1468 N N . SER A 1 191 ? 0.970 -8.913 -2.008 1.00 94.00 191 SER A N 1
ATOM 1469 C CA . SER A 1 191 ? 1.047 -7.896 -3.072 1.00 94.00 191 SER A CA 1
ATOM 1470 C C . SER A 1 191 ? 2.271 -8.0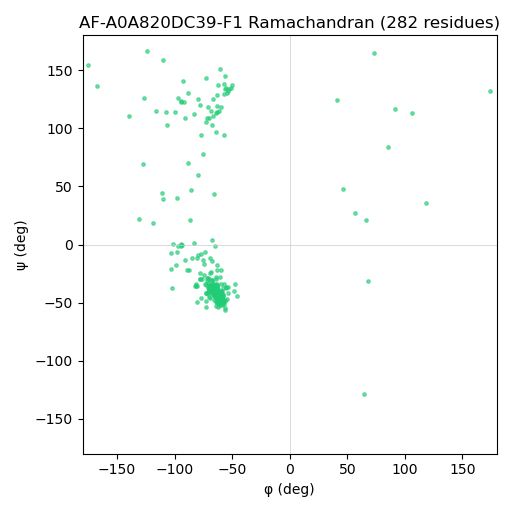24 -3.984 1.00 94.00 191 SER A C 1
ATOM 1472 O O . SER A 1 191 ? 2.136 -7.917 -5.207 1.00 94.00 191 SER A O 1
ATOM 1474 N N . THR A 1 192 ? 3.442 -8.310 -3.410 1.00 91.38 192 THR A N 1
ATOM 1475 C CA . THR A 1 192 ? 4.702 -8.499 -4.147 1.00 91.38 192 THR A CA 1
ATOM 1476 C C . THR A 1 192 ? 4.663 -9.720 -5.065 1.00 91.38 192 THR A C 1
ATOM 1478 O O . THR A 1 192 ? 5.211 -9.675 -6.164 1.00 91.38 192 THR A O 1
ATOM 1481 N N . ILE A 1 193 ? 3.976 -10.795 -4.657 1.00 93.25 193 ILE A N 1
ATOM 1482 C CA . ILE A 1 193 ? 3.831 -12.014 -5.467 1.00 93.25 193 ILE A CA 1
ATOM 1483 C C . ILE A 1 193 ? 3.101 -11.671 -6.765 1.00 93.25 193 ILE A C 1
ATOM 1485 O O . ILE A 1 193 ? 3.601 -11.951 -7.852 1.00 93.25 193 ILE A O 1
ATOM 1489 N N . TRP A 1 194 ? 1.953 -10.998 -6.654 1.00 93.88 194 TRP A N 1
ATOM 1490 C CA . TRP A 1 194 ? 1.156 -10.599 -7.813 1.00 93.88 194 TRP A CA 1
ATOM 1491 C C . TRP A 1 194 ? 1.902 -9.612 -8.718 1.00 93.88 194 TRP A C 1
ATOM 1493 O O . TRP A 1 194 ? 1.839 -9.740 -9.939 1.00 93.88 194 TRP A O 1
ATOM 1503 N N . GLY A 1 195 ? 2.659 -8.670 -8.143 1.00 92.31 195 GLY A N 1
ATOM 1504 C CA . GLY A 1 195 ? 3.420 -7.680 -8.917 1.00 92.31 195 GLY A CA 1
ATOM 1505 C C . GLY A 1 195 ? 4.526 -8.327 -9.748 1.00 92.31 195 GLY A C 1
ATOM 1506 O O . GLY A 1 195 ? 4.674 -8.042 -10.941 1.00 92.31 195 GLY A O 1
ATOM 1507 N N . ASN A 1 196 ? 5.250 -9.270 -9.145 1.00 90.94 196 ASN A N 1
ATOM 1508 C CA . ASN A 1 196 ? 6.289 -10.033 -9.829 1.00 90.94 196 ASN A CA 1
ATOM 1509 C C . ASN A 1 196 ? 5.702 -10.978 -10.883 1.00 90.94 196 ASN A C 1
ATOM 1511 O O . ASN A 1 196 ? 6.268 -11.107 -11.966 1.00 90.94 196 ASN A O 1
ATOM 1515 N N . LEU A 1 197 ? 4.550 -11.594 -10.606 1.00 92.81 197 LEU A N 1
ATOM 1516 C CA . LEU A 1 197 ? 3.883 -12.498 -11.541 1.00 92.81 197 LEU A CA 1
ATOM 1517 C C . LEU A 1 197 ? 3.420 -11.773 -12.815 1.00 92.81 197 LEU A C 1
ATOM 1519 O O . LEU A 1 197 ? 3.665 -12.251 -13.921 1.00 92.81 197 LEU A O 1
ATOM 1523 N N . ILE A 1 198 ? 2.810 -10.592 -12.669 1.00 92.75 198 ILE A N 1
ATOM 1524 C CA . ILE A 1 198 ? 2.411 -9.736 -13.800 1.00 92.75 198 ILE A CA 1
ATOM 1525 C C . ILE A 1 198 ? 3.637 -9.360 -14.638 1.00 92.75 198 ILE A C 1
ATOM 1527 O O . ILE A 1 198 ? 3.626 -9.477 -15.864 1.00 92.75 198 ILE A O 1
ATOM 1531 N N . SER A 1 199 ? 4.714 -8.957 -13.963 1.00 91.25 199 SER A N 1
ATOM 1532 C CA . SER A 1 199 ? 5.975 -8.587 -14.604 1.00 91.25 199 SER A CA 1
ATOM 1533 C C . SER A 1 199 ? 6.570 -9.749 -15.392 1.00 91.25 199 SER A C 1
ATOM 1535 O O . SER A 1 199 ? 6.967 -9.564 -16.537 1.00 91.25 199 SER A O 1
ATOM 1537 N N . TYR A 1 200 ? 6.578 -10.951 -14.814 1.00 89.44 200 TYR A N 1
ATOM 1538 C CA . TYR A 1 200 ? 7.062 -12.163 -15.467 1.00 89.44 200 TYR A CA 1
ATOM 1539 C C . TYR A 1 200 ? 6.286 -12.475 -16.751 1.00 89.44 200 TYR A C 1
ATOM 1541 O O . TYR A 1 200 ? 6.902 -12.648 -17.800 1.00 89.44 200 TYR A O 1
ATOM 1549 N N . PHE A 1 201 ? 4.949 -12.488 -16.706 1.00 90.25 201 PHE A N 1
ATOM 1550 C CA . PHE A 1 201 ? 4.140 -12.805 -17.889 1.00 90.25 201 PHE A CA 1
ATOM 1551 C C . PHE A 1 201 ? 4.312 -11.792 -19.025 1.00 90.25 201 PHE A C 1
ATOM 1553 O O . PHE A 1 201 ? 4.284 -12.175 -20.192 1.00 90.25 201 PHE A O 1
ATOM 1560 N N . ILE A 1 202 ? 4.509 -10.514 -18.695 1.00 90.38 202 ILE A N 1
ATOM 1561 C CA . ILE A 1 202 ? 4.680 -9.447 -19.690 1.00 90.38 202 ILE A CA 1
ATOM 1562 C C . ILE A 1 202 ? 6.111 -9.416 -20.245 1.00 90.38 202 ILE A C 1
ATOM 1564 O O . ILE A 1 202 ? 6.309 -9.112 -21.422 1.00 90.38 202 ILE A O 1
ATOM 1568 N N . LEU A 1 203 ? 7.112 -9.713 -19.412 1.00 86.31 203 LEU A N 1
ATOM 1569 C CA . LEU A 1 203 ? 8.529 -9.617 -19.769 1.00 86.31 203 LEU A CA 1
ATOM 1570 C C . LEU A 1 203 ? 9.137 -10.926 -20.275 1.00 86.31 203 LEU A C 1
ATOM 1572 O O . LEU A 1 203 ? 10.321 -10.912 -20.594 1.00 86.31 203 LEU A O 1
ATOM 1576 N N . ASN A 1 204 ? 8.391 -12.034 -20.333 1.00 78.94 204 ASN A N 1
ATOM 1577 C CA . ASN A 1 204 ? 8.932 -13.351 -20.674 1.00 78.94 204 ASN A CA 1
ATOM 1578 C C . ASN A 1 204 ? 9.635 -13.349 -22.051 1.00 78.94 204 ASN A C 1
ATOM 1580 O O . ASN A 1 204 ? 8.999 -13.496 -23.095 1.00 78.94 204 ASN A O 1
ATOM 1584 N N . GLN A 1 205 ? 10.957 -13.154 -22.049 1.00 67.06 205 GLN A N 1
ATOM 1585 C CA . GLN A 1 205 ? 11.812 -13.146 -23.231 1.00 67.06 205 GLN A CA 1
ATOM 1586 C C . GLN A 1 205 ? 12.463 -14.524 -23.392 1.00 67.06 205 GLN A C 1
ATOM 1588 O O . GLN A 1 205 ? 13.117 -15.031 -22.488 1.00 67.06 205 GLN A O 1
ATOM 1593 N N . SER A 1 206 ? 12.295 -15.118 -24.576 1.00 56.28 206 SER A N 1
ATOM 1594 C CA . SER A 1 206 ? 12.736 -16.481 -24.914 1.00 56.28 206 SER A CA 1
ATOM 1595 C C . SER A 1 206 ? 14.261 -16.679 -24.958 1.00 56.28 206 SER A C 1
ATOM 1597 O O . SER A 1 206 ? 14.712 -17.818 -25.000 1.00 56.28 20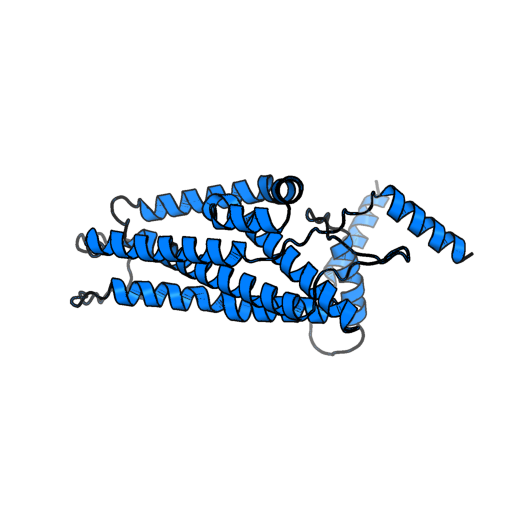6 SER A O 1
ATOM 1599 N N . ASN A 1 207 ? 15.059 -15.607 -24.978 1.00 58.78 207 ASN A N 1
ATOM 1600 C CA . ASN A 1 207 ? 16.493 -15.665 -25.278 1.00 58.78 207 ASN A CA 1
ATOM 1601 C C . ASN A 1 207 ? 17.310 -14.974 -24.180 1.00 58.78 207 ASN A C 1
ATOM 1603 O O . ASN A 1 207 ? 17.874 -13.901 -24.400 1.00 58.78 207 ASN A O 1
ATOM 1607 N N . ASN A 1 208 ? 17.356 -15.571 -22.988 1.00 60.78 208 ASN A N 1
ATOM 1608 C CA . ASN A 1 208 ? 18.226 -15.082 -21.922 1.00 60.78 208 ASN A CA 1
ATOM 1609 C C . ASN A 1 208 ? 19.666 -15.543 -22.192 1.00 60.78 208 ASN A C 1
ATOM 1611 O O . ASN A 1 208 ? 19.894 -16.750 -22.274 1.00 60.78 208 ASN A O 1
ATOM 1615 N N . PRO A 1 209 ? 20.639 -14.627 -22.340 1.00 62.88 209 PRO A N 1
ATOM 1616 C CA . PRO A 1 209 ? 22.035 -15.022 -22.450 1.00 62.88 209 PRO A CA 1
ATOM 1617 C C . PRO A 1 209 ? 22.471 -15.700 -21.148 1.00 62.88 209 PRO A C 1
ATOM 1619 O O . PRO A 1 209 ? 22.269 -15.157 -20.059 1.00 62.88 209 PRO A O 1
ATOM 1622 N N . GLU A 1 210 ? 23.071 -16.884 -21.254 1.00 62.88 210 GLU A N 1
ATOM 1623 C CA . GLU A 1 210 ? 23.675 -17.562 -20.109 1.00 62.88 210 GLU A CA 1
ATOM 1624 C C . GLU A 1 210 ? 24.895 -16.763 -19.644 1.00 62.88 210 GLU A C 1
ATOM 1626 O O . GLU A 1 210 ? 25.958 -16.775 -20.267 1.00 62.88 210 GLU A O 1
ATOM 1631 N N . LYS A 1 211 ? 24.725 -16.014 -18.552 1.00 69.19 211 LYS A N 1
ATOM 1632 C CA . LYS A 1 211 ? 25.811 -15.301 -17.885 1.00 69.19 211 LYS A CA 1
ATOM 1633 C C . LYS A 1 211 ? 26.263 -16.108 -16.671 1.00 69.19 211 LYS A C 1
ATOM 1635 O O . LYS A 1 211 ? 25.514 -16.246 -15.707 1.00 69.19 211 LYS A O 1
ATOM 1640 N N . PHE A 1 212 ? 27.492 -16.613 -16.724 1.00 68.44 212 PHE A N 1
ATOM 1641 C CA . PHE A 1 212 ? 28.071 -17.478 -15.688 1.00 68.44 212 PHE A CA 1
ATOM 1642 C C . PHE A 1 212 ? 28.703 -16.709 -14.510 1.00 68.44 212 PHE A C 1
ATOM 1644 O O . PHE A 1 212 ? 28.942 -17.295 -13.458 1.00 68.44 212 PHE A O 1
ATOM 1651 N N . ASP A 1 213 ? 28.892 -15.392 -14.636 1.00 74.62 213 ASP A N 1
ATOM 1652 C CA . ASP A 1 213 ? 29.458 -14.533 -13.584 1.00 74.62 213 ASP A CA 1
ATOM 1653 C C . ASP A 1 213 ? 28.367 -13.996 -12.638 1.00 74.62 213 ASP A C 1
ATOM 1655 O O . ASP A 1 213 ? 28.015 -12.810 -12.655 1.00 74.62 213 ASP A O 1
ATOM 1659 N N . CYS A 1 214 ? 27.792 -14.878 -11.819 1.00 80.62 214 CYS A N 1
ATOM 1660 C CA . CYS A 1 214 ? 26.800 -14.528 -10.799 1.00 80.62 214 CYS A CA 1
ATOM 1661 C C . CYS A 1 214 ? 27.221 -14.997 -9.390 1.00 80.62 214 CYS A C 1
ATOM 1663 O O . CYS A 1 214 ? 28.163 -15.770 -9.212 1.00 80.62 214 CYS A O 1
ATOM 1665 N N . GLY A 1 215 ? 26.539 -14.497 -8.352 1.00 83.56 215 GLY A N 1
ATOM 1666 C CA . GLY A 1 215 ? 26.792 -14.889 -6.961 1.00 83.56 215 GLY A CA 1
ATOM 1667 C C . GLY A 1 215 ? 28.183 -14.488 -6.461 1.00 83.56 215 GLY A C 1
ATOM 1668 O O . GLY A 1 215 ? 28.585 -13.337 -6.598 1.00 83.56 215 GLY A O 1
ATOM 1669 N N . ILE A 1 216 ? 28.921 -15.440 -5.884 1.00 85.38 216 ILE A N 1
ATOM 1670 C CA . ILE A 1 216 ? 30.278 -15.215 -5.347 1.00 85.38 216 ILE A CA 1
ATOM 1671 C C . ILE A 1 216 ? 31.298 -14.804 -6.420 1.00 85.38 216 ILE A C 1
ATOM 1673 O O . ILE A 1 216 ? 32.352 -14.271 -6.086 1.00 85.38 216 ILE A O 1
ATOM 1677 N N . TYR A 1 217 ? 30.978 -15.040 -7.695 1.00 83.94 217 TYR A N 1
ATOM 1678 C CA . TYR A 1 217 ? 31.808 -14.683 -8.844 1.00 83.94 217 TYR A CA 1
ATOM 1679 C C . TYR A 1 217 ? 31.424 -13.325 -9.453 1.00 83.94 217 TYR A C 1
ATOM 1681 O O . TYR A 1 217 ? 32.045 -12.884 -10.418 1.00 83.94 217 TYR A O 1
ATOM 1689 N N . PHE A 1 218 ? 30.419 -12.631 -8.901 1.00 84.38 218 PHE A N 1
ATOM 1690 C CA . PHE A 1 218 ? 30.023 -11.308 -9.376 1.00 84.38 218 PHE A CA 1
ATOM 1691 C C . PHE A 1 218 ? 31.111 -10.268 -9.068 1.00 84.38 218 PHE A C 1
ATOM 1693 O O . PHE A 1 218 ? 31.371 -9.948 -7.907 1.00 84.38 218 PHE A O 1
ATOM 1700 N N . ASN A 1 219 ? 31.718 -9.703 -10.114 1.00 82.81 219 ASN A N 1
ATOM 1701 C CA . ASN A 1 219 ? 32.712 -8.640 -9.991 1.00 82.81 219 ASN A CA 1
ATOM 1702 C C . ASN A 1 219 ? 32.129 -7.277 -10.425 1.00 82.81 219 ASN A C 1
ATOM 1704 O O . ASN A 1 219 ? 32.061 -7.006 -11.627 1.00 82.81 219 ASN A O 1
ATOM 1708 N N . PRO A 1 220 ? 31.771 -6.379 -9.485 1.00 75.75 220 PRO A N 1
ATOM 1709 C CA . PRO A 1 220 ? 31.180 -5.073 -9.800 1.00 75.75 220 PRO A CA 1
ATOM 1710 C C . PRO A 1 220 ? 32.148 -4.087 -10.476 1.00 75.75 220 PRO A C 1
ATOM 1712 O O . PRO A 1 220 ? 31.713 -3.040 -10.948 1.00 75.75 220 PRO A O 1
ATOM 1715 N N . LEU A 1 221 ? 33.453 -4.388 -10.506 1.00 78.56 221 LEU A N 1
ATOM 1716 C CA . LEU A 1 221 ? 34.491 -3.549 -11.119 1.00 78.56 221 LEU A CA 1
ATOM 1717 C C . LEU A 1 221 ? 34.922 -4.048 -12.507 1.00 78.56 221 LEU A C 1
ATOM 1719 O O . LEU A 1 221 ? 35.794 -3.441 -13.135 1.00 78.56 221 LEU A O 1
ATOM 1723 N N . SER A 1 222 ? 34.329 -5.144 -12.989 1.00 72.50 222 SER A N 1
ATOM 1724 C CA . SER A 1 222 ? 34.566 -5.648 -14.340 1.00 72.50 222 SER A CA 1
ATOM 1725 C C . SER A 1 222 ? 34.082 -4.624 -15.371 1.00 72.50 222 SER A C 1
ATOM 1727 O O . SER A 1 222 ? 32.907 -4.272 -15.412 1.00 72.50 222 SER A O 1
ATOM 1729 N N . LYS A 1 223 ? 34.996 -4.130 -16.213 1.00 61.06 223 LYS A N 1
ATOM 1730 C CA . LYS A 1 223 ? 34.708 -3.175 -17.301 1.00 61.06 223 LYS A CA 1
ATOM 1731 C C . LYS A 1 223 ? 34.285 -3.866 -18.603 1.00 61.06 223 LYS A C 1
ATOM 1733 O O . LYS A 1 223 ? 34.425 -3.277 -19.672 1.00 61.06 223 LYS A O 1
ATOM 1738 N N . ASN A 1 224 ? 33.812 -5.109 -18.547 1.00 60.97 224 ASN A N 1
ATOM 1739 C CA . ASN A 1 224 ? 33.366 -5.803 -19.750 1.00 60.97 224 ASN A CA 1
ATOM 1740 C C . ASN A 1 224 ? 32.144 -5.074 -20.340 1.00 60.97 224 ASN A C 1
ATOM 1742 O O . ASN A 1 224 ? 31.068 -5.041 -19.749 1.00 60.97 224 ASN A O 1
ATOM 1746 N N . GLU A 1 225 ? 32.314 -4.478 -21.525 1.00 55.12 225 GLU A N 1
ATOM 1747 C CA . GLU A 1 225 ? 31.296 -3.678 -22.234 1.00 55.12 225 GLU A CA 1
ATOM 1748 C C . GLU A 1 225 ? 30.060 -4.481 -22.691 1.00 55.12 225 GLU A C 1
ATOM 1750 O O . GLU A 1 225 ? 29.118 -3.925 -23.266 1.00 55.12 225 GLU A O 1
ATOM 1755 N N . THR A 1 226 ? 30.046 -5.789 -22.434 1.00 54.03 226 THR A N 1
ATOM 1756 C CA . THR A 1 226 ? 28.958 -6.717 -22.753 1.00 54.03 226 THR A CA 1
ATOM 1757 C C . THR A 1 226 ? 27.795 -6.663 -21.757 1.00 54.03 226 THR A C 1
ATOM 1759 O O . THR A 1 226 ? 26.725 -7.188 -22.054 1.00 54.03 226 THR A O 1
ATOM 1762 N N . ASP A 1 227 ? 27.936 -5.956 -20.632 1.00 57.66 227 ASP A N 1
ATOM 1763 C CA . ASP A 1 227 ? 26.913 -5.841 -19.582 1.00 57.66 227 ASP A CA 1
ATOM 1764 C C . ASP A 1 227 ? 25.892 -4.725 -19.832 1.00 57.66 227 ASP A C 1
ATOM 1766 O O . ASP A 1 227 ? 25.544 -3.930 -18.954 1.00 57.66 227 ASP A O 1
ATOM 1770 N N . LYS A 1 228 ? 25.371 -4.652 -21.056 1.00 59.88 228 LYS A N 1
ATOM 1771 C CA . LYS A 1 228 ? 24.204 -3.808 -21.324 1.00 59.88 228 LYS A CA 1
ATOM 1772 C C . LYS A 1 228 ? 22.958 -4.553 -20.865 1.00 59.88 228 LYS A C 1
ATOM 1774 O O . LYS A 1 228 ? 22.706 -5.673 -21.298 1.00 59.88 228 LYS A O 1
ATOM 1779 N N . ALA A 1 229 ? 22.175 -3.911 -19.996 1.00 63.66 229 ALA A N 1
ATOM 1780 C CA . ALA A 1 229 ? 20.874 -4.425 -19.590 1.00 63.66 229 ALA A CA 1
ATOM 1781 C C . ALA A 1 229 ? 20.046 -4.796 -20.839 1.00 63.66 229 ALA A C 1
ATOM 1783 O O . ALA A 1 229 ? 20.061 -4.027 -21.812 1.00 63.66 229 ALA A O 1
ATOM 1784 N N . PRO A 1 230 ? 19.346 -5.946 -20.831 1.00 67.56 230 PRO A N 1
ATOM 1785 C CA . PRO A 1 230 ? 18.571 -6.398 -21.977 1.00 67.56 230 PRO A CA 1
ATOM 1786 C C . PRO A 1 230 ? 17.596 -5.307 -22.421 1.00 67.56 230 PRO A C 1
ATOM 1788 O O . PRO A 1 230 ? 16.906 -4.678 -21.613 1.00 67.56 230 PRO A O 1
ATOM 1791 N N . TYR A 1 231 ? 17.583 -5.035 -23.726 1.00 74.25 231 TYR A N 1
ATOM 1792 C CA . TYR A 1 231 ? 16.724 -4.004 -24.285 1.00 74.25 231 TYR A CA 1
ATOM 1793 C C . TYR A 1 231 ? 15.266 -4.470 -24.246 1.00 74.25 231 TYR A C 1
ATOM 1795 O O . TYR A 1 231 ? 14.882 -5.457 -24.871 1.00 74.25 231 TYR A O 1
ATOM 1803 N N . VAL A 1 232 ? 14.445 -3.728 -23.508 1.00 81.44 232 VAL A N 1
ATOM 1804 C CA . VAL A 1 232 ? 12.994 -3.928 -23.455 1.00 81.44 232 VAL A CA 1
ATOM 1805 C C . VAL A 1 232 ? 12.335 -3.003 -24.474 1.00 81.44 232 VAL A C 1
ATOM 1807 O O . VAL A 1 232 ? 12.532 -1.790 -24.387 1.00 81.44 232 VAL A O 1
ATOM 1810 N N . SER A 1 233 ? 11.549 -3.572 -25.396 1.00 85.62 233 SER A N 1
ATOM 1811 C CA . SER A 1 233 ? 10.779 -2.837 -26.412 1.00 85.62 233 SER A CA 1
ATOM 1812 C C . SER A 1 233 ? 9.845 -1.803 -25.780 1.00 85.62 233 SER A C 1
ATOM 1814 O O . SER A 1 233 ? 9.261 -2.047 -24.719 1.00 85.62 233 SER A O 1
ATOM 1816 N N . ASP A 1 234 ? 9.666 -0.663 -26.448 1.00 87.12 234 ASP A N 1
ATOM 1817 C CA . ASP A 1 234 ? 8.806 0.420 -25.965 1.00 87.12 234 ASP A CA 1
ATOM 1818 C C . ASP A 1 234 ? 7.351 -0.036 -25.790 1.00 87.12 234 ASP A C 1
ATOM 1820 O O . ASP A 1 234 ? 6.705 0.338 -24.812 1.00 87.12 234 ASP A O 1
ATOM 1824 N N . LEU A 1 235 ? 6.865 -0.946 -26.643 1.00 89.38 235 LEU A N 1
ATOM 1825 C CA . LEU A 1 235 ? 5.538 -1.548 -26.486 1.00 89.38 235 LEU A CA 1
ATOM 1826 C C . LEU A 1 235 ? 5.401 -2.286 -25.146 1.00 89.38 235 LEU A C 1
ATOM 1828 O O . LEU A 1 235 ? 4.443 -2.058 -24.413 1.00 89.38 235 LEU A O 1
ATOM 1832 N N . THR A 1 236 ? 6.369 -3.135 -24.795 1.00 89.00 236 THR A N 1
ATOM 1833 C CA . THR A 1 236 ? 6.357 -3.894 -23.535 1.00 89.00 236 THR A CA 1
ATOM 1834 C C . THR A 1 236 ? 6.404 -2.959 -22.327 1.00 89.00 236 THR A C 1
ATOM 1836 O O . THR A 1 236 ? 5.693 -3.184 -21.348 1.00 89.00 236 THR A O 1
ATOM 1839 N N . ARG A 1 237 ? 7.181 -1.868 -22.409 1.00 89.75 237 ARG A N 1
ATOM 1840 C CA . ARG A 1 237 ? 7.228 -0.827 -21.368 1.00 89.75 237 ARG A CA 1
ATOM 1841 C C . ARG A 1 237 ? 5.865 -0.164 -21.181 1.00 89.75 237 ARG A C 1
ATOM 1843 O O . ARG A 1 237 ? 5.400 -0.052 -20.049 1.00 89.75 237 ARG A O 1
ATOM 1850 N N . TYR A 1 238 ? 5.210 0.243 -22.269 1.00 91.00 238 TYR A N 1
ATOM 1851 C CA . TYR A 1 238 ? 3.895 0.883 -22.200 1.00 91.00 238 TYR A CA 1
ATOM 1852 C C . TYR A 1 238 ? 2.802 -0.062 -21.705 1.00 91.00 238 TYR A C 1
ATOM 1854 O O . TYR A 1 238 ? 1.982 0.358 -20.892 1.00 91.00 238 TYR A O 1
ATOM 1862 N N . VAL A 1 239 ? 2.809 -1.330 -22.126 1.00 92.75 239 VAL A N 1
ATOM 1863 C CA . VAL A 1 239 ? 1.868 -2.346 -21.625 1.00 92.75 239 VAL A CA 1
ATOM 1864 C C . VAL A 1 239 ? 2.034 -2.529 -20.118 1.00 92.75 239 VAL A C 1
ATOM 1866 O O . VAL A 1 239 ? 1.049 -2.485 -19.384 1.00 92.75 239 VAL A O 1
ATOM 1869 N N . LEU A 1 240 ? 3.270 -2.660 -19.638 1.00 91.88 240 LEU A N 1
ATOM 1870 C CA . LEU A 1 240 ? 3.554 -2.850 -18.218 1.00 91.88 240 LEU A CA 1
ATOM 1871 C C . LEU A 1 240 ? 3.130 -1.638 -17.374 1.00 91.88 240 LEU A C 1
ATOM 1873 O O . LEU A 1 240 ? 2.438 -1.792 -16.367 1.00 91.88 240 LEU A O 1
ATOM 1877 N N . CYS A 1 241 ? 3.480 -0.425 -17.816 1.00 91.44 241 CYS A N 1
ATOM 1878 C CA . CYS A 1 241 ? 3.025 0.811 -17.180 1.00 91.44 241 CYS A CA 1
ATOM 1879 C C . CYS A 1 241 ? 1.493 0.925 -17.200 1.00 91.44 241 CYS A C 1
ATOM 1881 O O . CYS A 1 241 ? 0.895 1.268 -16.184 1.00 91.44 241 CYS A O 1
ATOM 1883 N N . GLY A 1 242 ? 0.853 0.607 -18.327 1.00 94.00 242 GLY A N 1
ATOM 1884 C CA . GLY A 1 242 ? -0.599 0.667 -18.487 1.00 94.00 242 GLY A CA 1
ATOM 1885 C C . GLY A 1 242 ? -1.338 -0.291 -17.553 1.00 94.00 242 GLY A C 1
ATOM 1886 O O . GLY A 1 242 ? -2.304 0.118 -16.910 1.00 94.00 242 GLY A O 1
ATOM 1887 N N . VAL A 1 243 ? -0.857 -1.531 -17.414 1.00 95.62 243 VAL A N 1
ATOM 1888 C CA . VAL A 1 243 ? -1.432 -2.522 -16.490 1.00 95.62 243 VAL A CA 1
ATOM 1889 C C . VAL A 1 243 ? -1.364 -2.015 -15.051 1.00 95.62 243 VAL A C 1
ATOM 1891 O O . VAL A 1 243 ? -2.388 -1.977 -14.369 1.00 95.62 243 VAL A O 1
ATOM 1894 N N . PHE A 1 244 ? -0.197 -1.561 -14.593 1.00 94.81 244 PHE A N 1
ATOM 1895 C CA . PHE A 1 244 ? -0.054 -1.102 -13.212 1.00 94.81 244 PHE A CA 1
ATOM 1896 C C . PHE A 1 244 ? -0.798 0.213 -12.928 1.00 94.81 244 PHE A C 1
ATOM 1898 O O . PHE A 1 244 ? -1.398 0.350 -11.861 1.00 94.81 244 PHE A O 1
ATOM 1905 N N . VAL A 1 245 ? -0.849 1.151 -13.880 1.00 93.94 245 VAL A N 1
ATOM 1906 C CA . VAL A 1 245 ? -1.686 2.360 -13.756 1.00 93.94 245 VAL A CA 1
ATOM 1907 C C . VAL A 1 245 ? -3.169 1.987 -13.690 1.00 93.94 245 VAL A C 1
ATOM 1909 O O . VAL A 1 245 ? -3.888 2.488 -12.825 1.00 93.94 245 VAL A O 1
ATOM 1912 N N . GLY A 1 246 ? -3.625 1.064 -14.543 1.00 95.62 246 GLY A N 1
ATOM 1913 C CA . GLY A 1 246 ? -4.996 0.553 -14.519 1.00 95.62 246 GLY A CA 1
ATOM 1914 C C . GLY A 1 246 ? -5.356 -0.077 -13.172 1.00 95.62 246 GLY A C 1
ATOM 1915 O O . GLY A 1 246 ? -6.405 0.231 -12.608 1.00 95.62 246 GLY A O 1
ATOM 1916 N N . MET A 1 247 ? -4.459 -0.884 -12.601 1.00 95.62 247 MET A N 1
ATOM 1917 C CA . MET A 1 247 ? -4.626 -1.439 -11.254 1.00 95.62 247 MET A CA 1
ATOM 1918 C C . MET A 1 247 ? -4.711 -0.350 -10.178 1.00 95.62 247 MET A C 1
ATOM 1920 O O . MET A 1 247 ? -5.562 -0.437 -9.294 1.00 95.62 247 MET A O 1
ATOM 1924 N N . GLY A 1 248 ? -3.889 0.699 -10.266 1.00 94.31 248 GLY A N 1
ATOM 1925 C CA . GLY A 1 248 ? -3.970 1.854 -9.369 1.00 94.31 248 GLY A CA 1
ATOM 1926 C C . GLY A 1 248 ? -5.340 2.542 -9.414 1.00 94.31 248 GLY A C 1
ATOM 1927 O O . GLY A 1 248 ? -5.926 2.825 -8.369 1.00 94.31 248 GLY A O 1
ATOM 1928 N N . ILE A 1 249 ? -5.905 2.729 -10.611 1.00 95.06 249 ILE A N 1
ATOM 1929 C CA . ILE A 1 249 ? -7.251 3.301 -10.786 1.00 95.06 249 ILE A CA 1
ATOM 1930 C C . ILE A 1 249 ? -8.321 2.370 -10.198 1.00 95.06 249 ILE A C 1
ATOM 1932 O O . ILE A 1 249 ? -9.204 2.833 -9.476 1.00 95.06 249 ILE A O 1
ATOM 1936 N N . VAL A 1 250 ? -8.232 1.060 -10.451 1.00 96.12 250 VAL A N 1
ATOM 1937 C CA . VAL A 1 250 ? -9.154 0.064 -9.875 1.00 96.12 250 VAL A CA 1
ATOM 1938 C C . VAL A 1 250 ? -9.095 0.079 -8.347 1.00 96.12 250 VAL A C 1
ATOM 1940 O O . VAL A 1 250 ? -10.139 0.080 -7.695 1.00 96.12 250 VAL A O 1
ATOM 1943 N N . SER A 1 251 ? -7.895 0.151 -7.769 1.00 95.81 251 SER A N 1
ATOM 1944 C CA . SER A 1 251 ? -7.699 0.300 -6.325 1.00 95.81 251 SER A CA 1
ATOM 1945 C C . SER A 1 251 ? -8.363 1.571 -5.793 1.00 95.81 251 SER A C 1
ATOM 1947 O O . SER A 1 251 ? -9.106 1.518 -4.812 1.00 95.81 251 SER A O 1
ATOM 1949 N N . MET A 1 252 ? -8.164 2.708 -6.465 1.00 93.81 252 MET A N 1
ATOM 1950 C CA . MET A 1 252 ? -8.783 3.972 -6.073 1.00 93.81 252 MET A CA 1
ATOM 1951 C C . MET A 1 252 ? -10.313 3.866 -6.081 1.00 93.81 252 MET A C 1
ATOM 1953 O O . MET A 1 252 ? -10.951 4.233 -5.095 1.00 93.81 252 MET A O 1
ATOM 1957 N N . ILE A 1 253 ? -10.903 3.300 -7.140 1.00 94.94 253 ILE A N 1
ATOM 1958 C CA . ILE A 1 253 ? -12.353 3.061 -7.233 1.00 94.94 253 ILE A CA 1
ATOM 1959 C C . ILE A 1 253 ? -12.830 2.147 -6.099 1.00 94.94 253 ILE A C 1
ATOM 1961 O O . ILE A 1 253 ? -13.861 2.415 -5.483 1.00 94.94 253 ILE A O 1
ATOM 1965 N N . LEU A 1 254 ? -12.074 1.098 -5.778 1.00 94.88 254 LEU A N 1
ATOM 1966 C CA . LEU A 1 254 ? -12.402 0.190 -4.684 1.00 94.88 254 LEU A CA 1
ATOM 1967 C C . LEU A 1 254 ? -12.379 0.911 -3.326 1.00 94.88 254 LEU A C 1
ATOM 1969 O O . LEU A 1 254 ? -13.312 0.761 -2.538 1.00 94.88 254 LEU A O 1
ATOM 1973 N N . LEU A 1 255 ? -11.375 1.753 -3.066 1.00 93.75 255 LEU A N 1
ATOM 1974 C CA . LEU A 1 255 ? -11.271 2.538 -1.830 1.00 93.75 255 LEU A CA 1
ATOM 1975 C C . LEU A 1 255 ? -12.339 3.640 -1.724 1.00 93.75 255 LEU A C 1
ATOM 1977 O O . LEU A 1 255 ? -12.727 3.995 -0.610 1.00 93.75 255 LEU A O 1
ATOM 1981 N N . LEU A 1 256 ? -12.894 4.137 -2.840 1.00 92.94 256 LEU A N 1
ATOM 1982 C CA . LEU A 1 256 ? -14.061 5.036 -2.810 1.00 92.94 256 LEU A CA 1
ATOM 1983 C C . LEU A 1 256 ? -15.286 4.377 -2.158 1.00 92.94 256 LEU A C 1
ATOM 1985 O O . LEU A 1 256 ? -16.107 5.082 -1.556 1.00 92.94 256 LEU A O 1
ATOM 1989 N N . LEU A 1 257 ? -15.394 3.046 -2.231 1.00 92.06 257 LEU A N 1
ATOM 1990 C CA . LEU A 1 257 ? -16.475 2.275 -1.610 1.00 92.06 257 LEU A CA 1
ATOM 1991 C C . LEU A 1 257 ? -16.342 2.171 -0.084 1.00 92.06 257 LEU A C 1
ATOM 1993 O O . LEU A 1 257 ? -17.265 1.670 0.562 1.00 92.06 257 LEU A O 1
ATOM 1997 N N . LEU A 1 258 ? -15.235 2.642 0.508 1.00 88.75 258 LEU A N 1
ATOM 1998 C CA . LEU A 1 258 ? -15.103 2.718 1.960 1.00 88.75 258 LEU A CA 1
ATOM 1999 C C . LEU A 1 258 ? -16.150 3.658 2.544 1.00 88.75 258 LEU A C 1
ATOM 2001 O O . LEU A 1 258 ? -16.374 4.774 2.063 1.00 88.75 258 LEU A O 1
ATOM 2005 N N . ASN A 1 259 ? -16.756 3.236 3.646 1.00 86.75 259 ASN A N 1
ATOM 2006 C CA . ASN A 1 259 ? -17.629 4.124 4.394 1.00 86.75 259 ASN A CA 1
ATOM 2007 C C . ASN A 1 259 ? -16.796 5.174 5.128 1.00 86.75 259 ASN A C 1
ATOM 2009 O O . ASN A 1 259 ? -15.707 4.881 5.627 1.00 86.75 259 ASN A O 1
ATOM 2013 N N . GLN A 1 260 ? -17.322 6.398 5.199 1.00 79.12 260 GLN A N 1
ATOM 2014 C CA . GLN A 1 260 ? -16.714 7.453 5.999 1.00 79.12 260 GLN A CA 1
ATOM 2015 C C . GLN A 1 260 ? -16.821 7.094 7.476 1.00 79.12 260 GLN A C 1
ATOM 2017 O O . GLN A 1 260 ? -17.915 6.873 7.988 1.00 79.12 260 GLN A O 1
ATOM 2022 N N . ILE A 1 261 ? -15.677 7.078 8.150 1.00 70.62 261 ILE A N 1
ATOM 2023 C CA . ILE A 1 261 ? -15.602 7.034 9.604 1.00 70.62 261 ILE A CA 1
ATOM 2024 C C . ILE A 1 261 ? -15.152 8.421 10.019 1.00 70.62 261 ILE A C 1
ATOM 2026 O O . ILE A 1 261 ? -14.051 8.847 9.666 1.00 70.62 261 ILE A O 1
ATOM 2030 N N . ARG A 1 262 ? -16.026 9.147 10.713 1.00 59.62 262 ARG A N 1
ATOM 2031 C CA . ARG A 1 262 ? -15.611 10.350 11.425 1.00 59.62 262 ARG A CA 1
ATOM 2032 C C . ARG A 1 262 ? -15.037 9.888 12.761 1.00 59.62 262 ARG A C 1
ATOM 2034 O O . ARG A 1 262 ? -15.812 9.360 13.557 1.00 59.62 262 ARG A O 1
ATOM 2041 N N . PRO A 1 263 ? -13.723 10.029 13.012 1.00 53.16 263 PRO A N 1
ATOM 2042 C CA . PRO A 1 263 ? -13.243 9.939 14.379 1.00 53.16 263 PRO A CA 1
ATOM 2043 C C . PRO A 1 263 ? -13.995 11.003 15.187 1.00 53.16 263 PRO A C 1
ATOM 2045 O O . PRO A 1 263 ? -14.113 12.152 14.751 1.00 53.16 263 PRO A O 1
ATOM 2048 N N . THR A 1 264 ? -14.577 10.615 16.317 1.00 46.94 264 THR A N 1
ATOM 2049 C CA . THR A 1 264 ? -15.114 11.571 17.287 1.00 46.94 264 THR A CA 1
ATOM 2050 C C . THR A 1 264 ? -14.006 12.567 17.621 1.00 46.94 264 THR A C 1
ATOM 2052 O O . THR A 1 264 ? -12.853 12.167 17.788 1.00 46.94 264 THR A O 1
ATOM 2055 N N . LYS A 1 265 ? -14.320 13.870 17.639 1.00 39.38 265 LYS A N 1
ATOM 2056 C CA . LYS A 1 265 ? -13.326 14.900 17.974 1.00 39.38 265 LYS A CA 1
ATOM 2057 C C . LYS A 1 265 ? -12.639 14.502 19.289 1.00 39.38 265 LYS A C 1
ATOM 2059 O O . LYS A 1 265 ? -13.360 14.107 20.210 1.00 39.38 265 LYS A O 1
ATOM 2064 N N . PRO A 1 266 ? -11.300 14.593 19.401 1.00 42.59 266 PRO A N 1
ATOM 2065 C CA . PRO A 1 266 ? -10.664 14.463 20.701 1.00 42.59 266 PRO A CA 1
ATOM 2066 C C . PRO A 1 266 ? -11.324 15.477 21.631 1.00 42.59 266 PRO A C 1
ATOM 2068 O O . PRO A 1 266 ? -11.520 16.638 21.255 1.00 42.59 266 PRO A O 1
ATOM 2071 N N . GLN A 1 267 ? -11.746 15.020 22.808 1.00 35.28 267 GLN A N 1
ATOM 2072 C CA . GLN A 1 267 ? -12.304 15.933 23.789 1.00 35.28 267 GLN A CA 1
ATOM 2073 C C . GLN A 1 267 ? -11.268 17.023 24.085 1.00 35.28 267 GLN A C 1
ATOM 2075 O O . GLN A 1 267 ? -10.074 16.718 24.177 1.00 35.28 267 GLN A O 1
ATOM 2080 N N . PRO A 1 268 ? -11.681 18.294 24.203 1.00 36.47 268 PRO A N 1
ATOM 2081 C CA . PRO A 1 268 ? -10.762 19.344 24.601 1.00 36.47 268 PRO A CA 1
ATOM 2082 C C . PRO A 1 268 ? -10.116 18.948 25.932 1.00 36.47 268 PRO A C 1
ATOM 2084 O O . PRO A 1 268 ? -10.809 18.512 26.846 1.00 36.47 268 PRO A O 1
ATOM 2087 N N . VAL A 1 269 ? -8.794 19.110 26.044 1.00 50.66 269 VAL A N 1
ATOM 2088 C CA . VAL A 1 269 ? -7.980 18.694 27.208 1.00 50.66 269 VAL A CA 1
ATOM 2089 C C . VAL A 1 269 ? -8.594 19.139 28.545 1.00 50.66 269 VAL A C 1
ATOM 2091 O O . VAL A 1 269 ? -8.545 18.408 29.532 1.00 50.66 269 VAL A O 1
ATOM 2094 N N . GLY A 1 270 ? -9.248 20.306 28.573 1.00 46.47 270 GLY A N 1
ATOM 2095 C CA . GLY A 1 270 ? -9.944 20.813 29.758 1.00 46.47 270 GLY A CA 1
ATOM 2096 C C . GLY A 1 270 ? -11.127 19.953 30.224 1.00 46.47 270 GLY A C 1
ATOM 2097 O O . GLY A 1 270 ? -11.417 19.917 31.413 1.00 46.47 270 GLY A O 1
ATOM 2098 N N . GLN A 1 271 ? -11.788 19.227 29.325 1.00 44.62 271 GLN A N 1
ATOM 2099 C CA . GLN A 1 271 ? -12.929 18.362 29.630 1.00 44.62 271 GLN A CA 1
ATOM 2100 C C . GLN A 1 271 ? -12.479 17.001 30.176 1.00 44.62 271 GLN A C 1
ATOM 2102 O O . GLN A 1 271 ? -13.120 16.473 31.082 1.00 44.62 271 GLN A O 1
ATOM 2107 N N . SER A 1 272 ? -11.337 16.487 29.706 1.00 45.56 272 SER A N 1
ATOM 2108 C CA . SER A 1 272 ? -10.688 15.296 30.271 1.00 45.56 272 SER A CA 1
ATOM 2109 C C . SER A 1 272 ? -10.086 15.577 31.653 1.00 45.56 272 SER A C 1
ATOM 2111 O O . SER A 1 272 ? -10.219 14.757 32.556 1.00 45.56 272 SER A O 1
ATOM 2113 N N . LEU A 1 273 ? -9.494 16.763 31.856 1.00 48.56 273 LEU A N 1
ATOM 2114 C CA . LEU A 1 273 ? -8.983 17.195 33.164 1.00 48.56 273 LEU A CA 1
ATOM 2115 C C . LEU A 1 273 ? -10.118 17.394 34.180 1.00 48.56 273 LEU A C 1
ATOM 2117 O O . LEU A 1 273 ? -10.008 16.960 35.324 1.00 48.56 273 LEU A O 1
ATOM 2121 N N . LYS A 1 274 ? -11.223 18.019 33.752 1.00 49.88 274 LYS A N 1
ATOM 2122 C CA . LYS A 1 274 ? -12.405 18.234 34.593 1.00 49.88 274 LYS A CA 1
ATOM 2123 C C . LYS A 1 274 ? -13.046 16.909 35.022 1.00 49.88 274 LYS A C 1
ATOM 2125 O O . LYS A 1 274 ? -13.355 16.749 36.194 1.00 49.88 274 LYS A O 1
ATOM 2130 N N . ARG A 1 275 ? -13.135 15.932 34.115 1.00 53.38 275 ARG A N 1
ATOM 2131 C CA . ARG A 1 275 ? -13.592 14.572 34.440 1.00 53.38 275 ARG A CA 1
ATOM 2132 C C . ARG A 1 275 ? -12.652 13.824 35.380 1.00 53.38 275 ARG A C 1
ATOM 2134 O O . ARG A 1 275 ? -13.118 13.188 36.316 1.00 53.38 275 ARG A O 1
ATOM 2141 N N . GLY A 1 276 ? -11.338 13.919 35.163 1.00 58.34 276 GLY A N 1
ATOM 2142 C CA . GLY A 1 276 ? -10.353 13.328 36.074 1.00 58.34 276 GLY A CA 1
ATOM 2143 C C . GLY A 1 276 ? -10.487 13.880 37.496 1.00 58.34 276 GLY A C 1
ATOM 2144 O O . GLY A 1 276 ? -10.437 13.123 38.460 1.00 58.34 276 GLY A O 1
ATOM 2145 N N . LEU A 1 277 ? -10.743 15.185 37.624 1.00 65.38 277 LEU A N 1
ATOM 2146 C CA . LEU A 1 277 ? -11.028 15.835 38.905 1.00 65.38 277 LEU A CA 1
ATOM 2147 C C . LEU A 1 277 ? -12.352 15.372 39.529 1.00 65.38 277 LEU A C 1
ATOM 2149 O O . LEU A 1 277 ? -12.377 15.111 40.727 1.00 65.38 277 LEU A O 1
ATOM 2153 N N . GLU A 1 278 ? -13.418 15.222 38.740 1.00 68.88 278 GLU A N 1
ATOM 2154 C CA . GLU A 1 278 ? -14.724 14.734 39.214 1.00 68.88 278 GLU A CA 1
ATOM 2155 C C . GLU A 1 278 ? -14.647 13.280 39.721 1.00 68.88 278 GLU A C 1
ATOM 2157 O O . GLU A 1 278 ? -15.203 12.962 40.771 1.00 68.88 278 GLU A O 1
ATOM 2162 N N . VAL A 1 279 ? -13.885 12.410 39.046 1.00 67.62 279 VAL A N 1
ATOM 2163 C CA . VAL A 1 279 ? -13.643 11.027 39.499 1.00 67.62 279 VAL A CA 1
ATOM 2164 C C . VAL A 1 279 ? -12.834 11.007 40.797 1.00 67.62 279 VAL A C 1
ATOM 2166 O O . VAL A 1 279 ? -13.195 10.290 41.728 1.00 67.62 279 VAL A O 1
ATOM 2169 N N . ILE A 1 280 ? -11.783 11.826 40.906 1.00 64.50 280 ILE A N 1
ATOM 2170 C CA . ILE A 1 280 ? -10.994 11.943 42.143 1.00 64.50 280 ILE A CA 1
ATOM 2171 C C . ILE A 1 280 ? -11.862 12.474 43.294 1.00 64.50 280 ILE A C 1
ATOM 2173 O O . ILE A 1 280 ? -11.764 11.965 44.405 1.00 64.50 280 ILE A O 1
ATOM 2177 N N . GLN A 1 281 ? -12.746 13.441 43.036 1.00 69.69 281 GLN A N 1
ATOM 2178 C CA . GLN A 1 281 ? -13.684 13.965 44.034 1.00 69.69 281 GLN A CA 1
ATOM 2179 C C . GLN A 1 281 ? -14.768 12.965 44.444 1.00 69.69 281 GLN A C 1
ATOM 2181 O O . GLN A 1 281 ? -15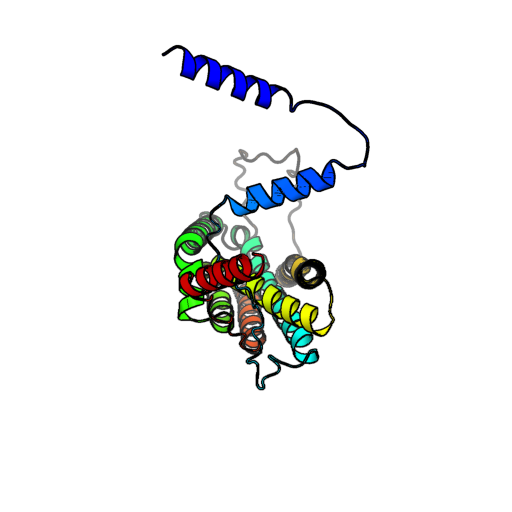.301 13.095 45.532 1.00 69.69 281 GLN A O 1
ATOM 2186 N N . SER A 1 282 ? -15.092 11.973 43.612 1.00 64.94 282 SER A N 1
ATOM 2187 C CA . SER A 1 282 ? -16.039 10.905 43.970 1.00 64.94 282 SER A CA 1
ATOM 2188 C C . SER A 1 282 ? -15.426 9.784 44.825 1.00 64.94 282 SER A C 1
ATOM 2190 O O . SER A 1 282 ? -16.151 8.934 45.339 1.00 64.94 282 SER A O 1
ATOM 2192 N N . LEU A 1 283 ? -14.094 9.765 44.957 1.00 62.50 283 LEU A N 1
ATOM 2193 C CA . LEU A 1 283 ? -13.333 8.771 45.723 1.00 62.50 283 LEU A CA 1
ATOM 2194 C C . LEU A 1 283 ? -12.965 9.246 47.142 1.00 62.50 283 LEU A C 1
ATOM 2196 O O . LEU A 1 283 ? -12.354 8.479 47.891 1.00 62.50 283 LEU A O 1
ATOM 2200 N N . PHE A 1 284 ? -13.342 10.473 47.510 1.00 60.81 284 PHE A N 1
ATOM 2201 C CA . PHE A 1 284 ? -13.164 11.082 48.833 1.00 60.81 284 PHE A CA 1
ATOM 2202 C C . PHE A 1 284 ? -14.481 11.686 49.324 1.00 60.81 284 PHE A C 1
ATOM 2204 O O . PHE A 1 284 ? -14.654 11.749 50.561 1.00 60.81 284 PHE A O 1
#

Mean predicted aligned error: 15.23 Å

Solvent-accessible surface area (backbone atoms only — not comparable to full-atom values): 16434 Å² total; per-residue (Å²): 126,69,68,61,57,56,54,50,54,58,53,54,61,62,62,69,70,80,69,88,82,83,91,76,97,70,78,58,65,63,54,50,51,55,50,50,53,55,56,61,73,70,49,88,69,91,62,88,80,72,74,85,80,90,64,102,75,78,87,76,73,81,93,66,60,72,72,53,46,58,50,42,52,53,38,53,25,51,20,51,17,38,33,41,14,23,50,45,34,52,59,77,39,30,49,63,78,33,46,75,90,46,46,22,53,53,51,51,52,52,46,53,54,44,33,57,57,26,43,74,64,41,37,67,55,40,43,77,74,56,30,46,53,50,30,36,48,52,11,59,78,36,39,63,62,25,43,47,33,20,53,54,31,48,56,50,50,53,42,53,49,20,41,55,51,12,63,78,66,75,45,64,44,67,62,37,30,51,49,52,52,48,54,34,49,62,55,32,67,49,15,58,58,57,14,50,50,55,49,46,72,70,62,71,65,94,78,75,80,89,72,84,67,50,76,97,59,50,61,94,81,65,80,64,85,80,74,63,74,76,87,75,56,68,67,57,53,51,51,53,52,48,52,31,52,51,34,37,51,52,17,48,58,45,46,66,70,47,73,79,58,78,78,68,76,71,73,58,68,69,60,56,52,51,48,54,50,52,54,56,60,74,75,109

Secondary structure (DSSP, 8-state):
-HHHHHHHHHHHHHHTT--------SSHHHHHHHHHHHHHHTS--SS--------S---S--SS-HHHHHHHHHHHHHHHHHHHHHHHHHHHHHHHHT-GGGHHHHHHHHHHHHHHHHHHHHHHHHHHHHHHHHHHHHHHHTHHHHHHHHHHHHHHHHHHHHHHHHHHHT--HHHHHHHHHHHHHHHHTTHHHHHHHHHHHHH--S--------GGG--TT---TT-PPPPPPHHHHHHHHHHHHHHHHHHHHHHHTSPP--PPPPPPHHHHHHHHHHHHHHT-

Foldseek 3Di:
DVVVVVVVVVVVVVVVVPDDDDDDDDDVVVVVVVVVVVVVVPDPDPDPDQDDDDDPPPPDDLLDDLVLLVVLLVLLLVLLLLLLLLVLLCLVCQCQQVVVVSVSVVVVVVLVVLCVVLLVPPQVVVCVPQNLLVLLLVCLVPVSNSVNNNVSSSLSVLLVSQQSVCVVVVHDSVVSSVVSVVSSCVSNVCSNVSSVVLVCVLVVDPDDPDDPCDDPNPDPPDPPPPPDRDHDDPVSVCVSNVVSVVSSVVSSVSSNPNDGDGRDPRDDPVVVVVVVVVVVVVVD

Radius of gyration: 26.29 Å; Cα contacts (8 Å, |Δi|>4): 212; chains: 1; bounding box: 64×40×75 Å

pLDDT: mean 71.76, std 21.96, range [25.48, 97.56]

Organism: NCBI:txid392033

Sequence (284 aa):
MTDIENAAEIILRKLSFTSLTSGNRSRTTSIIDNLAVDVYSSIPSIVPIVVPETNDDDEGIPLFPIRQVYKNLIIISLGFLIMYTAFNGILSLQSSLNAKGNVGVKSLIVINIVILFSAIFLTGISIDIFGLKWTIIIGAACLGFASAPLWTCQATYLSCIARYHAHHKQKQVEDIVSLFFGIFFAIFGTSTIWGNLISYFILNQSNNPEKFDCGIYFNPLSKNETDKAPYVSDLTRYVLCGVFVGMGIVSMILLLLLNQIRPTKPQPVGQSLKRGLEVIQSLF